Protein AF-A0A3B9YIP7-F1 (afdb_monomer)

Secondary structure (DSSP, 8-state):
-BPPPEEEEEPTTS-EEEEEPPPB----PPP-----TT-PPP--PPPPP--SHHHHHHHHHHHHHHHHHHHHHHH---TTS--S-PPP--S-HHHHHHHHHHHHHHS---HHHHHHHHHHHHHHHHHHHHTS-TTTS-HHHHHHHT-SHHHHHTTHHHHHHHHHHHHHHHHHS-----HHHHHHHHHHHHHHHHHHHHTTHHHHHHHHHHHT-----------

pLDDT: mean 76.28, std 15.97, range [41.53, 95.31]

Mean predicted aligned error: 19.5 Å

Radius of gyration: 46.9 Å; Cα contacts (8 Å, |Δi|>4): 145; chains: 1; bounding box: 65×72×173 Å

Sequence (223 aa):
MLPSLPWTLKAPDGSAETVFSPPVRLSVAPPESAAKKDAQPLDIRGPMSPSAWPWILSTLVLLCALLYPLHRLLRSKTPAAAAASEPPDLRTPDQKALDDLDALLGLSLPVKEFYDRLSDILRLYLSSRFSVDALRMTTCDLLRALRSPEAEEAGARPMTKALLDRCDLAKFARFEWPEPERRRDVEAAREVVRRCVRAPLAQEMSKAAGANWTGGPKQGGTP

Foldseek 3Di:
DADWDWDWDADPVGDIDIDTDDGDDDDDDDPPPVPPPPPDPPDPDDDDDPDCVVVVVVVVVVVCVVVVVVVCVVVPPPPDPPPDDDDPPPDDLLRVLLVQLVVLLVDPDDQLVSLVSLLVSLQSSLCRLLVHNSVPDDLVVSLVSCPDPLNVVLVLSVLSSVLNVVSCCVNPVVDDDDPVVSVVSSVSSNSSSVSSVVRPPVVVVVVVVVVPPDDDPDDDDDD

Solvent-accessible surface area (backbone atoms only — not comparable to full-atom values): 13751 Å² total; per-residue (Å²): 108,49,76,58,49,81,41,77,48,70,49,99,86,74,52,72,49,77,50,68,45,82,62,48,78,71,77,85,73,75,79,81,67,82,70,58,84,84,68,70,79,78,80,77,80,68,85,77,72,85,71,62,61,66,59,54,50,50,51,51,52,51,50,48,65,55,46,48,58,49,53,42,63,77,58,62,80,58,97,79,81,75,91,71,83,68,80,79,77,82,63,50,63,63,55,49,40,49,54,53,54,55,52,54,73,72,49,94,60,60,66,44,58,45,33,50,50,54,48,50,48,54,25,53,34,50,15,68,74,68,77,44,68,36,81,83,40,53,74,69,53,41,60,54,67,45,63,43,72,57,33,60,77,43,60,29,50,67,54,51,49,58,50,48,54,53,24,49,38,23,63,72,68,70,48,80,75,55,70,78,49,55,57,49,54,52,50,51,51,50,49,38,50,58,31,61,59,65,50,49,61,64,51,57,52,45,53,55,58,61,70,71,70,85,78,79,84,80,87,79,84,84,134

Structure (mmCIF, N/CA/C/O backbone):
data_AF-A0A3B9YIP7-F1
#
_entry.id   AF-A0A3B9YIP7-F1
#
loop_
_atom_site.group_PDB
_atom_site.id
_atom_site.type_symbol
_atom_site.label_atom_id
_atom_site.label_alt_id
_atom_site.label_comp_id
_atom_site.label_asym_id
_atom_site.label_entity_id
_atom_site.label_seq_id
_atom_site.pdbx_PDB_ins_code
_atom_site.Cartn_x
_atom_site.Cartn_y
_atom_site.Cartn_z
_atom_site.occupancy
_atom_site.B_iso_or_equiv
_atom_site.auth_seq_id
_atom_site.auth_comp_id
_atom_site.auth_asym_id
_atom_site.auth_atom_id
_atom_site.pdbx_PDB_model_num
ATOM 1 N N . MET A 1 1 ? 17.201 27.542 -87.955 1.00 65.56 1 MET A N 1
ATOM 2 C CA . MET A 1 1 ? 18.007 27.851 -89.159 1.00 65.56 1 MET A CA 1
ATOM 3 C C . MET A 1 1 ? 17.661 29.254 -89.601 1.00 65.56 1 MET A C 1
ATOM 5 O O . MET A 1 1 ? 16.480 29.573 -89.567 1.00 65.56 1 MET A O 1
ATOM 9 N N . LEU A 1 2 ? 18.644 30.086 -89.949 1.00 73.81 2 LEU A N 1
ATOM 10 C CA . LEU A 1 2 ? 18.354 31.423 -90.469 1.00 73.81 2 LEU A CA 1
ATOM 11 C C . LEU A 1 2 ? 18.164 31.350 -91.996 1.00 73.81 2 LEU A C 1
ATOM 13 O O . LEU A 1 2 ? 18.996 30.724 -92.660 1.00 73.81 2 LEU A O 1
ATOM 17 N N . PRO A 1 3 ? 17.084 31.933 -92.551 1.00 75.06 3 PRO A N 1
ATOM 18 C CA . PRO A 1 3 ? 16.846 31.943 -93.993 1.00 75.06 3 PRO A CA 1
ATOM 19 C C . PRO A 1 3 ? 17.819 32.884 -94.723 1.00 75.06 3 PRO A C 1
ATOM 21 O O . PRO A 1 3 ? 18.440 33.751 -94.109 1.00 75.06 3 PRO A O 1
ATOM 24 N N . SER A 1 4 ? 17.951 32.710 -96.041 1.00 76.69 4 SER A N 1
ATOM 25 C CA . SER A 1 4 ? 18.750 33.588 -96.906 1.00 76.69 4 SER A CA 1
ATOM 26 C C . SER A 1 4 ? 18.211 35.017 -96.885 1.00 76.69 4 SER A C 1
ATOM 28 O O . SER A 1 4 ? 17.011 35.221 -97.085 1.00 76.69 4 SER A O 1
ATOM 30 N N . LEU A 1 5 ? 19.089 35.999 -96.691 1.00 77.62 5 LEU A N 1
ATOM 31 C CA . LEU A 1 5 ? 18.713 37.410 -96.678 1.00 77.62 5 LEU A CA 1
ATOM 32 C C . LEU A 1 5 ? 19.073 38.063 -98.022 1.00 77.62 5 LEU A C 1
ATOM 34 O O . LEU A 1 5 ? 20.174 37.821 -98.524 1.00 77.62 5 LEU A O 1
ATOM 38 N N . PRO A 1 6 ? 18.177 38.870 -98.616 1.00 78.69 6 PRO A N 1
ATOM 39 C CA . PRO A 1 6 ? 18.479 39.626 -99.825 1.00 78.69 6 PRO A CA 1
ATOM 40 C C . PRO A 1 6 ? 19.356 40.839 -99.506 1.00 78.69 6 PRO A C 1
ATOM 42 O O . PRO A 1 6 ? 19.054 41.612 -98.598 1.00 78.69 6 PRO A O 1
ATOM 45 N N . TRP A 1 7 ? 20.401 41.044 -100.299 1.00 75.44 7 TRP A N 1
ATOM 46 C CA . TRP A 1 7 ? 21.247 42.235 -100.277 1.00 75.44 7 TRP A CA 1
ATOM 47 C C . TRP A 1 7 ? 21.240 42.867 -101.661 1.00 75.44 7 TRP A C 1
ATOM 49 O O . TRP A 1 7 ? 21.308 42.158 -102.658 1.00 75.44 7 TRP A O 1
ATOM 59 N N . THR A 1 8 ? 21.155 44.193 -101.740 1.00 79.31 8 THR A N 1
ATOM 60 C CA . THR A 1 8 ? 21.167 44.900 -103.029 1.00 79.31 8 THR A CA 1
ATOM 61 C C . THR A 1 8 ? 22.506 45.594 -103.208 1.00 79.31 8 THR A C 1
ATOM 63 O O . THR A 1 8 ? 22.850 46.484 -102.431 1.00 79.31 8 THR A O 1
ATOM 66 N N . LEU A 1 9 ? 23.265 45.178 -104.216 1.00 73.81 9 LEU A N 1
ATOM 67 C CA . LEU A 1 9 ? 24.536 45.780 -104.594 1.00 73.81 9 LEU A CA 1
ATOM 68 C C . LEU A 1 9 ? 24.280 46.745 -105.749 1.00 73.81 9 LEU A C 1
ATOM 70 O O . LEU A 1 9 ? 23.653 46.381 -106.739 1.00 73.81 9 LEU A O 1
ATOM 74 N N . LYS A 1 10 ? 24.756 47.983 -105.616 1.00 75.75 10 LYS A N 1
ATOM 75 C CA . LYS A 1 10 ? 24.761 48.951 -106.714 1.00 75.75 10 LYS A CA 1
ATOM 76 C C . LYS A 1 10 ? 26.133 48.953 -107.366 1.00 75.75 10 LYS A C 1
ATOM 78 O O . LYS A 1 10 ? 27.124 49.225 -106.688 1.00 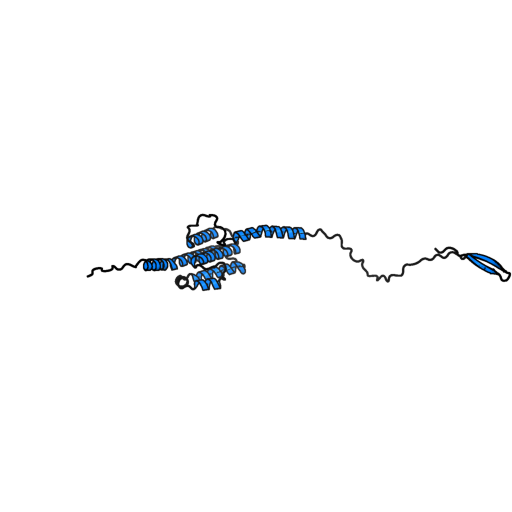75.75 10 LYS A O 1
ATOM 83 N N . ALA A 1 11 ? 26.183 48.657 -108.658 1.00 71.56 11 ALA A N 1
ATOM 84 C CA . ALA A 1 11 ? 27.395 48.797 -109.444 1.00 71.56 11 ALA A CA 1
ATOM 85 C C . ALA A 1 11 ? 27.667 50.290 -109.746 1.00 71.56 11 ALA A C 1
ATOM 87 O O . ALA A 1 11 ? 26.739 51.108 -109.722 1.00 71.56 11 ALA A O 1
ATOM 88 N N . PRO A 1 12 ? 28.924 50.686 -110.022 1.00 66.31 12 PRO A N 1
ATOM 89 C CA . PRO A 1 12 ? 29.280 52.084 -110.297 1.00 66.31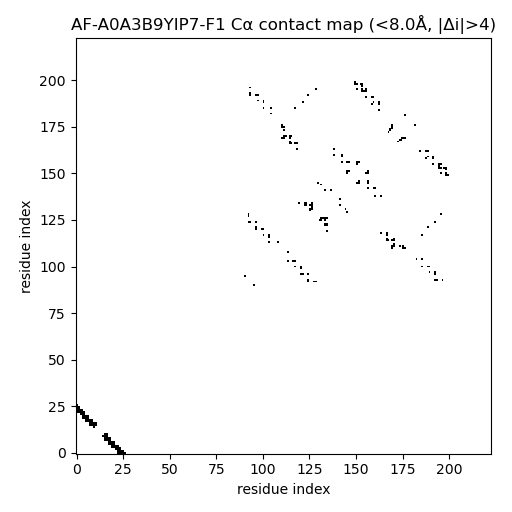 12 PRO A CA 1
ATOM 90 C C . PRO A 1 12 ? 28.607 52.685 -111.544 1.00 66.31 12 PRO A C 1
ATOM 92 O O . PRO A 1 12 ? 28.639 53.899 -111.720 1.00 66.31 12 PRO A O 1
ATOM 95 N N . ASP A 1 13 ? 27.993 51.857 -112.393 1.00 68.69 13 ASP A N 1
ATOM 96 C CA . ASP A 1 13 ? 27.224 52.251 -113.580 1.00 68.69 13 ASP A CA 1
ATOM 97 C C . ASP A 1 13 ? 25.729 52.523 -113.296 1.00 68.69 13 ASP A C 1
ATOM 99 O O . ASP A 1 13 ? 24.966 52.837 -114.207 1.00 68.69 13 ASP A O 1
ATOM 103 N N . GLY A 1 14 ? 25.305 52.449 -112.028 1.00 67.56 14 GLY A N 1
ATOM 104 C CA . GLY A 1 14 ? 23.948 52.779 -111.583 1.00 67.56 14 GLY A CA 1
ATOM 105 C C . GLY A 1 14 ? 22.950 51.619 -111.621 1.00 67.56 14 GLY A C 1
ATOM 106 O O . GLY A 1 14 ? 21.819 51.792 -111.158 1.00 67.56 14 GLY A O 1
ATOM 107 N N . SER A 1 15 ? 23.348 50.437 -112.098 1.00 66.44 15 SER A N 1
ATOM 108 C CA . SER A 1 15 ? 22.527 49.225 -112.022 1.00 66.44 15 SER A CA 1
ATOM 109 C C . SER A 1 15 ? 22.545 48.624 -110.605 1.00 66.44 15 SER A C 1
ATOM 111 O O . SER A 1 15 ? 23.543 48.707 -109.885 1.00 66.44 15 SER A O 1
ATOM 113 N N . ALA A 1 16 ? 21.412 48.074 -110.157 1.00 71.12 16 ALA A N 1
ATOM 114 C CA . ALA A 1 16 ? 21.268 47.469 -108.833 1.00 71.12 16 ALA A CA 1
ATOM 115 C C . ALA A 1 16 ? 20.870 45.997 -108.974 1.00 71.12 16 ALA A C 1
ATOM 117 O O . ALA A 1 16 ? 19.795 45.702 -109.492 1.00 71.12 16 ALA A O 1
ATOM 118 N N . GLU A 1 17 ? 21.712 45.089 -108.486 1.00 73.00 17 GLU A N 1
ATOM 119 C CA . GLU A 1 17 ? 21.430 43.654 -108.464 1.00 73.00 17 GLU A CA 1
ATOM 120 C C . GLU A 1 17 ? 21.179 43.179 -107.033 1.00 73.00 17 GLU A C 1
ATOM 122 O O . GLU A 1 17 ? 21.895 43.538 -106.094 1.00 73.00 17 GLU A O 1
ATOM 127 N N . THR A 1 18 ? 20.143 42.358 -106.856 1.00 74.50 18 THR A N 1
ATOM 128 C CA . THR A 1 18 ? 19.827 41.744 -105.565 1.00 74.50 18 THR A CA 1
ATOM 129 C C . THR A 1 18 ? 20.424 40.343 -105.504 1.00 74.50 18 THR A C 1
ATOM 131 O O . THR A 1 18 ? 20.004 39.445 -106.229 1.00 74.50 18 THR A O 1
ATOM 134 N N . VAL A 1 19 ? 21.386 40.149 -104.605 1.00 77.81 19 VAL A N 1
ATOM 135 C CA . VAL A 1 19 ? 22.054 38.870 -104.350 1.00 77.81 19 VAL A CA 1
ATOM 136 C C . VAL A 1 19 ? 21.623 38.349 -102.982 1.00 77.81 19 VAL A C 1
ATOM 138 O O . VAL A 1 19 ? 21.554 39.095 -102.006 1.00 77.81 19 VAL A O 1
ATOM 141 N N . PHE A 1 20 ? 21.322 37.056 -102.893 1.00 77.56 20 PHE A N 1
ATOM 142 C CA . PHE A 1 20 ? 20.911 36.417 -101.644 1.00 77.56 20 PHE A CA 1
ATOM 143 C C . PHE A 1 20 ? 22.105 35.794 -100.924 1.00 77.56 20 PHE A C 1
ATOM 145 O O . PHE A 1 20 ? 22.925 35.108 -101.534 1.00 77.56 20 PHE A O 1
ATOM 152 N N . SER A 1 21 ? 22.186 35.990 -99.608 1.00 78.94 21 SER A N 1
ATOM 153 C CA . SER A 1 21 ? 23.203 35.328 -98.793 1.00 78.94 21 SER A CA 1
ATOM 154 C C . SER A 1 21 ? 22.875 33.837 -98.603 1.00 78.94 21 SER A C 1
ATOM 156 O O . SER A 1 21 ? 21.700 33.488 -98.453 1.00 78.94 21 SER A O 1
ATOM 158 N N . PRO A 1 22 ? 23.874 32.941 -98.514 1.00 75.12 22 PRO A N 1
ATOM 159 C CA . PRO A 1 22 ? 23.636 31.537 -98.183 1.00 75.12 22 PRO A CA 1
ATOM 160 C C . PRO A 1 22 ? 22.962 31.382 -96.804 1.00 75.12 22 PRO A C 1
ATOM 162 O O . PRO A 1 22 ? 23.275 32.147 -95.887 1.00 75.12 22 PRO A O 1
ATOM 165 N N . PRO A 1 23 ? 22.055 30.405 -96.614 1.00 73.12 23 PRO A N 1
ATOM 166 C CA . PRO A 1 23 ? 21.416 30.170 -95.322 1.00 73.12 23 PRO A CA 1
ATOM 167 C C . PRO A 1 23 ? 22.416 29.606 -94.301 1.00 73.12 23 PRO A C 1
ATOM 169 O O . PRO A 1 23 ? 23.125 28.634 -94.569 1.00 73.12 23 PRO A O 1
ATOM 172 N N . VAL A 1 24 ? 22.444 30.188 -93.097 1.00 76.19 24 VAL A N 1
ATOM 173 C CA . VAL A 1 24 ? 23.355 29.782 -92.014 1.00 76.19 24 VAL A CA 1
ATOM 174 C C . VAL A 1 24 ? 22.617 28.917 -90.992 1.00 76.19 24 VAL A C 1
ATOM 176 O O . VAL A 1 24 ? 21.579 29.287 -90.426 1.00 76.19 24 VAL A O 1
ATOM 179 N N . ARG A 1 25 ? 23.176 27.734 -90.719 1.00 74.00 25 ARG A N 1
ATOM 180 C CA . ARG A 1 25 ? 22.685 26.833 -89.672 1.00 74.00 25 ARG A CA 1
ATOM 181 C C . ARG A 1 25 ? 23.283 27.222 -88.323 1.00 74.00 25 ARG A C 1
ATOM 183 O O . ARG A 1 25 ? 24.363 26.772 -87.970 1.00 74.00 25 ARG A O 1
ATOM 190 N N . LEU A 1 26 ? 22.561 28.043 -87.565 1.00 72.88 26 LEU A N 1
ATOM 191 C CA . LEU A 1 26 ? 22.856 28.265 -86.148 1.00 72.88 26 LEU A CA 1
ATOM 192 C C . LEU A 1 26 ? 22.418 27.047 -85.330 1.00 72.88 26 LEU A C 1
ATOM 194 O O . LEU A 1 26 ? 21.227 26.734 -85.275 1.00 72.88 26 LEU A O 1
ATOM 198 N N . SER A 1 27 ? 23.388 26.384 -84.703 1.00 73.88 27 SER A N 1
ATOM 199 C CA . SER A 1 27 ? 23.166 25.386 -83.661 1.00 73.88 27 SER A CA 1
ATOM 200 C C . SER A 1 27 ? 23.465 26.045 -82.322 1.00 73.88 27 SER A C 1
ATOM 202 O O . SER A 1 27 ? 24.624 26.296 -82.001 1.00 73.88 27 SER A O 1
ATOM 204 N N . VAL A 1 28 ? 22.423 26.377 -81.563 1.00 71.69 28 VAL A N 1
ATOM 205 C CA . VAL A 1 28 ? 22.585 26.931 -80.217 1.00 71.69 28 VAL A CA 1
ATOM 206 C C . VAL A 1 28 ? 22.837 25.759 -79.279 1.00 71.69 28 VAL A C 1
ATOM 208 O O . VAL A 1 28 ? 21.921 25.001 -78.970 1.00 71.69 28 VAL A O 1
ATOM 211 N N . ALA A 1 29 ? 24.091 25.574 -78.873 1.00 68.81 29 ALA A N 1
ATOM 212 C CA . ALA A 1 29 ? 24.404 24.674 -77.776 1.00 68.81 29 ALA A CA 1
ATOM 213 C C . ALA A 1 29 ? 23.953 25.335 -76.460 1.00 68.81 29 ALA A C 1
ATOM 215 O O . ALA A 1 29 ? 24.177 26.539 -76.290 1.00 68.81 29 ALA A O 1
ATOM 216 N N . PRO A 1 30 ? 23.306 24.600 -75.538 1.00 64.75 30 PRO A N 1
ATOM 217 C CA . PRO A 1 30 ? 23.053 25.123 -74.203 1.00 64.75 30 PRO A CA 1
ATOM 218 C C . PRO A 1 30 ? 24.391 25.508 -73.553 1.00 64.75 30 PRO A C 1
ATOM 220 O O . PRO A 1 30 ? 25.397 24.847 -73.831 1.00 64.75 30 PRO A O 1
ATOM 223 N N . PRO A 1 31 ? 24.433 26.565 -72.716 1.00 59.59 31 PRO A N 1
ATOM 224 C CA . PRO A 1 31 ? 25.648 26.892 -71.989 1.00 59.59 31 PRO A CA 1
ATOM 225 C C . PRO A 1 31 ? 26.076 25.643 -71.230 1.00 59.59 31 PRO A C 1
ATOM 227 O O . PRO A 1 31 ? 25.236 24.973 -70.622 1.00 59.59 31 PRO A O 1
ATOM 230 N N . GLU A 1 32 ? 27.363 25.321 -71.325 1.00 59.69 32 GLU A N 1
ATOM 231 C CA . GLU A 1 32 ? 28.009 24.274 -70.552 1.00 59.69 32 GLU A CA 1
ATOM 232 C C . GLU A 1 32 ? 27.761 24.613 -69.081 1.00 59.69 32 GLU A C 1
ATOM 234 O O . GLU A 1 32 ? 28.474 25.395 -68.452 1.00 59.69 32 GLU A O 1
ATOM 239 N N . SER A 1 33 ? 26.652 24.099 -68.542 1.00 51.41 33 SER A N 1
ATOM 240 C CA . SER A 1 33 ? 26.473 23.993 -67.112 1.00 51.41 33 SER A CA 1
ATOM 241 C C . SER A 1 33 ? 27.717 23.251 -66.688 1.00 51.41 33 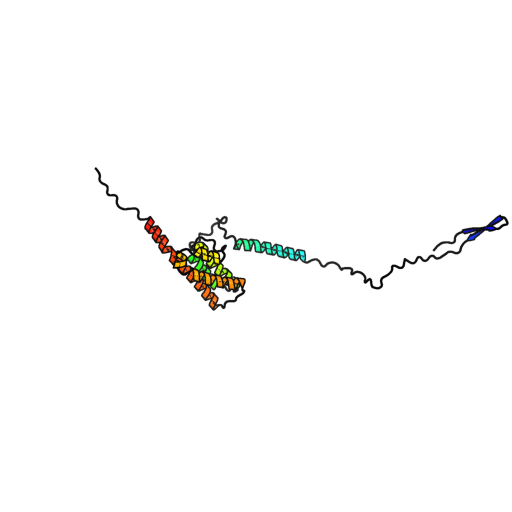SER A C 1
ATOM 243 O O . SER A 1 33 ? 27.954 22.148 -67.185 1.00 51.41 33 SER A O 1
ATOM 245 N N . ALA A 1 34 ? 28.552 23.907 -65.885 1.00 51.19 34 ALA A N 1
ATOM 246 C CA . ALA A 1 34 ? 29.664 23.289 -65.200 1.00 51.19 34 ALA A CA 1
ATOM 247 C C . ALA A 1 34 ? 29.078 22.151 -64.361 1.00 51.19 34 ALA A C 1
ATOM 249 O O . ALA A 1 34 ? 28.784 22.289 -63.173 1.00 51.19 34 ALA A O 1
ATOM 250 N N . ALA A 1 35 ? 28.837 21.032 -65.033 1.00 49.66 35 ALA A N 1
ATOM 251 C CA . ALA A 1 35 ? 28.474 19.775 -64.468 1.00 49.66 35 ALA A CA 1
ATOM 252 C C . ALA A 1 35 ? 29.724 19.392 -63.706 1.00 49.66 35 ALA A C 1
ATOM 254 O O . ALA A 1 35 ? 30.691 18.867 -64.261 1.00 49.66 35 ALA A O 1
ATOM 255 N N . LYS A 1 36 ? 29.716 19.714 -62.413 1.00 50.97 36 LYS A N 1
ATOM 256 C CA . LYS A 1 36 ? 30.457 18.936 -61.441 1.00 50.97 36 LYS A CA 1
ATOM 257 C C . LYS A 1 36 ? 30.067 17.482 -61.712 1.00 50.97 36 LYS A C 1
ATOM 259 O O . LYS A 1 36 ? 29.003 17.032 -61.288 1.00 50.97 36 LYS A O 1
ATOM 264 N N . LYS A 1 37 ? 30.905 16.772 -62.477 1.00 51.16 37 LYS A N 1
ATOM 265 C CA . LYS A 1 37 ? 31.066 15.327 -62.326 1.00 51.16 37 LYS A CA 1
ATOM 266 C C . LYS A 1 37 ? 31.202 15.137 -60.818 1.00 51.16 37 LYS A C 1
ATOM 268 O O . LYS A 1 37 ? 32.061 15.792 -60.242 1.00 51.16 37 LYS A O 1
ATOM 273 N N . ASP A 1 38 ? 30.260 14.410 -60.223 1.00 55.19 38 ASP A N 1
ATOM 274 C CA . ASP A 1 38 ? 30.059 14.160 -58.780 1.00 55.19 38 ASP A CA 1
ATOM 275 C C . ASP A 1 38 ? 28.811 14.800 -58.147 1.00 55.19 38 ASP A C 1
ATOM 277 O O . ASP A 1 38 ? 28.556 14.596 -56.960 1.00 55.19 38 ASP A O 1
ATOM 281 N N . ALA A 1 39 ? 27.948 15.483 -58.905 1.00 55.25 39 ALA A N 1
ATOM 282 C CA . ALA A 1 39 ? 26.581 15.719 -58.439 1.00 55.25 39 ALA A CA 1
ATOM 283 C C . ALA A 1 39 ? 25.742 14.447 -58.646 1.00 55.25 39 ALA A C 1
ATOM 285 O O . ALA A 1 39 ? 25.081 14.275 -59.670 1.00 55.25 39 ALA A O 1
ATOM 286 N N . GLN A 1 40 ? 25.803 13.532 -57.674 1.00 63.50 40 GLN A N 1
ATOM 287 C CA . GLN A 1 40 ? 24.843 12.434 -57.565 1.00 63.50 40 GLN A CA 1
ATOM 288 C C . GLN A 1 40 ? 23.423 13.027 -57.630 1.00 63.50 40 GLN A C 1
ATOM 290 O O . GLN A 1 40 ? 23.171 14.032 -56.954 1.00 63.50 40 GLN A O 1
ATOM 295 N N . PRO A 1 41 ? 22.503 12.477 -58.445 1.00 60.59 41 PRO A N 1
ATOM 296 C CA . PRO A 1 41 ? 21.128 12.957 -58.467 1.00 60.59 41 PRO A CA 1
ATOM 297 C C . PRO A 1 41 ? 20.571 12.902 -57.043 1.00 60.59 41 PRO A C 1
ATOM 299 O O . PRO A 1 41 ? 20.665 11.867 -56.384 1.00 60.59 41 PRO A O 1
ATOM 302 N N . LEU A 1 42 ? 20.055 14.034 -56.548 1.00 63.44 42 LEU A N 1
ATOM 303 C CA . LEU A 1 42 ? 19.465 14.082 -55.216 1.00 63.44 42 LEU A CA 1
ATOM 304 C C . LEU A 1 42 ? 18.326 13.063 -55.134 1.00 63.44 42 LEU A C 1
ATOM 306 O O . LEU A 1 42 ? 17.401 13.074 -55.945 1.00 63.44 42 LEU A O 1
ATOM 310 N N . ASP A 1 43 ? 18.455 12.202 -54.132 1.00 62.88 43 ASP A N 1
ATOM 311 C CA . ASP A 1 43 ? 17.558 11.122 -53.750 1.00 62.88 43 ASP A CA 1
ATOM 312 C C . ASP A 1 43 ? 16.089 11.584 -53.724 1.00 62.88 43 ASP A C 1
ATOM 314 O O . ASP A 1 43 ? 15.663 12.361 -52.861 1.00 62.88 43 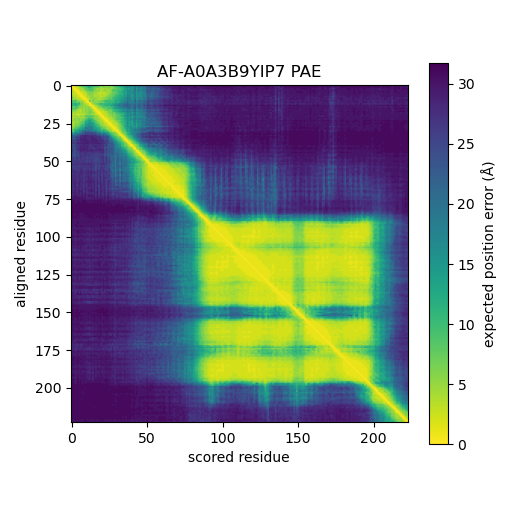ASP A O 1
ATOM 318 N N . ILE A 1 44 ? 15.310 11.130 -54.709 1.00 63.59 44 ILE A N 1
ATOM 319 C CA . ILE A 1 44 ? 13.862 11.335 -54.753 1.00 63.59 44 ILE A CA 1
ATOM 320 C C . ILE A 1 44 ? 13.265 10.380 -53.725 1.00 63.59 44 ILE A C 1
ATOM 322 O O . ILE A 1 44 ? 13.059 9.197 -53.999 1.00 63.59 44 ILE A O 1
ATOM 326 N N . ARG A 1 45 ? 12.985 10.902 -52.527 1.00 61.03 45 ARG A N 1
ATOM 327 C CA . ARG A 1 45 ? 12.308 10.142 -51.472 1.00 61.03 45 ARG A CA 1
ATOM 328 C C . ARG A 1 45 ? 10.989 9.585 -52.013 1.00 61.03 45 ARG A C 1
ATOM 330 O O . ARG A 1 45 ? 10.110 10.346 -52.417 1.00 61.03 45 ARG A O 1
ATOM 337 N N . GLY A 1 46 ? 10.869 8.257 -52.011 1.00 71.69 46 GLY A N 1
ATOM 338 C CA . GLY A 1 46 ? 9.644 7.545 -52.371 1.00 71.69 46 GLY A CA 1
ATOM 339 C C . GLY A 1 46 ? 8.452 7.912 -51.470 1.00 71.69 46 GLY A C 1
ATOM 340 O O . GLY A 1 46 ? 8.628 8.587 -50.450 1.00 71.69 46 GLY A O 1
ATOM 341 N N . PRO A 1 47 ? 7.228 7.483 -51.830 1.00 69.19 47 PRO A N 1
ATOM 342 C CA . PRO A 1 47 ? 6.019 7.826 -51.087 1.00 69.19 47 PRO A CA 1
ATOM 343 C C . PRO A 1 47 ? 6.159 7.411 -49.619 1.00 69.19 47 PRO A C 1
ATOM 345 O O . PRO A 1 47 ? 6.453 6.255 -49.316 1.00 69.19 47 PRO A O 1
ATOM 348 N N . MET A 1 48 ? 5.964 8.371 -48.708 1.00 64.56 48 MET A N 1
ATOM 349 C CA . MET A 1 48 ? 5.954 8.116 -47.267 1.00 64.56 48 MET A CA 1
ATOM 350 C C . MET A 1 48 ? 4.960 6.992 -46.971 1.00 64.56 48 MET A C 1
ATOM 352 O O . MET A 1 48 ? 3.781 7.099 -47.313 1.00 64.56 48 MET A O 1
ATOM 356 N N . SER A 1 49 ? 5.429 5.920 -46.326 1.00 68.69 49 SER A N 1
ATOM 357 C CA . SER A 1 49 ? 4.547 4.874 -45.806 1.00 68.69 49 SER A CA 1
ATOM 358 C C . SER A 1 49 ? 3.457 5.513 -44.939 1.00 68.69 49 SER A C 1
ATOM 360 O O . SER A 1 49 ? 3.783 6.459 -44.209 1.00 68.69 49 SER A O 1
ATOM 362 N N . PRO A 1 50 ? 2.204 5.017 -44.950 1.00 68.50 50 PRO A N 1
ATOM 363 C CA . PRO A 1 50 ? 1.171 5.533 -44.064 1.00 68.50 50 PRO A CA 1
ATOM 364 C C . PRO A 1 50 ? 1.690 5.461 -42.631 1.00 68.50 50 PRO A C 1
ATOM 366 O O . PRO A 1 50 ? 2.001 4.388 -42.113 1.00 68.50 50 PRO A O 1
ATOM 369 N N . SER A 1 51 ? 1.879 6.635 -42.032 1.00 77.38 51 SER A N 1
ATOM 370 C CA . SER A 1 51 ? 2.476 6.746 -40.711 1.00 77.38 51 SER A CA 1
ATOM 371 C C . SER A 1 51 ? 1.607 5.970 -39.729 1.00 77.38 51 SER A C 1
ATOM 373 O O . SER A 1 51 ? 0.397 6.172 -39.695 1.00 77.38 51 SER A O 1
ATOM 375 N N . ALA A 1 52 ? 2.205 5.078 -38.937 1.00 81.38 52 ALA A N 1
ATOM 376 C CA . ALA A 1 52 ? 1.498 4.321 -37.901 1.00 81.38 52 ALA A CA 1
ATOM 377 C C . ALA A 1 52 ? 1.112 5.200 -36.695 1.00 81.38 52 ALA A C 1
ATOM 379 O O . ALA A 1 52 ? 0.393 4.761 -35.800 1.00 81.38 52 ALA A O 1
ATOM 380 N N . TRP A 1 53 ? 1.549 6.462 -36.683 1.00 83.06 53 TRP A N 1
ATOM 381 C CA . TRP A 1 53 ? 1.316 7.424 -35.608 1.00 83.06 53 TRP A CA 1
ATOM 382 C C . TRP A 1 53 ? -0.148 7.615 -35.177 1.00 83.06 53 TRP A C 1
ATOM 384 O O . TRP A 1 53 ? -0.381 7.648 -33.970 1.00 83.06 53 TRP A O 1
ATOM 394 N N . PRO A 1 54 ? -1.151 7.716 -36.075 1.00 87.56 54 PRO A N 1
ATOM 395 C CA . PRO A 1 54 ? -2.539 7.854 -35.656 1.00 87.56 54 PRO A CA 1
ATOM 396 C C . PRO A 1 54 ? -3.063 6.565 -35.012 1.00 87.56 54 PRO A C 1
ATOM 398 O O . PRO A 1 54 ? -3.829 6.645 -34.058 1.00 87.56 54 PRO A O 1
ATOM 401 N N . TRP A 1 55 ? -2.597 5.388 -35.443 1.00 89.88 55 TRP A N 1
ATOM 402 C CA . TRP A 1 55 ? -2.932 4.116 -34.796 1.00 89.88 55 TRP A CA 1
ATOM 403 C C . TRP A 1 55 ? -2.296 4.015 -33.410 1.00 89.88 55 TRP A C 1
ATOM 405 O O . TRP A 1 55 ? -2.982 3.697 -32.444 1.00 89.88 55 TRP A O 1
ATOM 415 N N . ILE A 1 56 ? -1.019 4.380 -33.282 1.00 88.25 56 ILE A N 1
ATOM 416 C CA . ILE A 1 56 ? -0.318 4.432 -31.992 1.00 88.25 56 ILE A CA 1
ATOM 417 C C . ILE A 1 56 ? -1.029 5.405 -31.044 1.00 88.25 56 ILE A C 1
ATOM 419 O O . ILE A 1 56 ? -1.351 5.039 -29.916 1.00 88.25 56 ILE A O 1
ATOM 423 N N . LEU A 1 57 ? -1.360 6.612 -31.509 1.00 91.44 57 LEU A N 1
ATOM 424 C CA . LEU A 1 57 ? -2.054 7.610 -30.699 1.00 91.44 57 LEU A CA 1
ATOM 425 C C . LEU A 1 57 ? -3.465 7.147 -30.313 1.00 91.44 57 LEU A C 1
ATOM 427 O O . LEU A 1 57 ? -3.857 7.296 -29.160 1.00 91.44 57 LEU A O 1
ATOM 431 N N . SER A 1 58 ? -4.199 6.519 -31.234 1.00 90.88 58 SER A N 1
ATOM 432 C CA . SER A 1 58 ? -5.524 5.955 -30.959 1.00 90.88 58 SER A CA 1
ATOM 433 C C . SER A 1 58 ? -5.464 4.833 -29.921 1.00 90.88 58 SER A C 1
ATOM 435 O O . SER A 1 58 ? -6.288 4.805 -29.009 1.00 90.88 58 SER A O 1
ATOM 437 N N . THR A 1 59 ? -4.489 3.922 -30.017 1.00 92.00 59 THR A N 1
ATOM 438 C CA . THR A 1 59 ? -4.307 2.854 -29.017 1.00 92.00 59 THR A CA 1
ATOM 439 C C . THR A 1 59 ? -3.921 3.418 -27.654 1.00 92.00 59 THR A C 1
ATOM 441 O O . THR A 1 59 ? -4.452 2.967 -26.644 1.00 92.00 59 THR A O 1
ATOM 444 N N . LEU A 1 60 ? -3.071 4.447 -27.612 1.00 94.62 60 LEU A N 1
ATOM 445 C CA . LEU A 1 60 ? -2.666 5.106 -26.374 1.00 94.62 60 LEU A CA 1
ATOM 446 C C . LEU A 1 60 ? -3.840 5.833 -25.709 1.00 94.62 60 LEU A C 1
ATOM 448 O O . LEU A 1 60 ? -4.028 5.709 -24.502 1.00 94.62 60 LEU A O 1
ATOM 452 N N . VAL A 1 61 ? -4.653 6.556 -26.484 1.00 94.56 61 VAL A N 1
ATOM 453 C CA . VAL A 1 61 ? -5.858 7.230 -25.977 1.00 94.56 61 VAL A CA 1
ATOM 454 C C . VAL A 1 61 ? -6.867 6.208 -25.462 1.00 94.56 61 VAL A C 1
ATOM 456 O O . VAL A 1 61 ? -7.396 6.393 -24.370 1.00 94.56 61 VAL A O 1
ATOM 459 N N . LEU A 1 62 ? -7.092 5.112 -26.191 1.00 94.12 62 LEU A N 1
ATOM 460 C CA . LEU A 1 62 ? -7.988 4.040 -25.757 1.00 94.12 62 LEU A CA 1
ATOM 461 C C . LEU A 1 62 ? -7.488 3.368 -24.473 1.00 94.12 62 LEU A C 1
ATOM 463 O O . LEU A 1 62 ? -8.265 3.142 -23.548 1.00 94.12 62 LEU A O 1
ATOM 467 N N . LEU A 1 63 ? -6.184 3.102 -24.388 1.00 94.75 63 LEU A N 1
ATOM 468 C CA . LEU A 1 63 ? -5.556 2.533 -23.203 1.00 94.75 63 LEU A CA 1
ATOM 469 C C . LEU A 1 63 ? -5.689 3.482 -22.007 1.00 94.75 63 LEU A C 1
ATOM 471 O O . LEU A 1 63 ? -6.117 3.058 -20.940 1.00 94.75 63 LEU A O 1
ATOM 475 N N . CYS A 1 64 ? -5.416 4.776 -22.182 1.00 92.25 64 CYS A N 1
ATOM 476 C CA . CYS A 1 64 ? -5.641 5.787 -21.150 1.00 92.25 64 CYS A CA 1
ATOM 477 C C . CYS A 1 64 ? -7.120 5.885 -20.751 1.00 92.25 64 CYS A C 1
ATOM 479 O O . CYS A 1 64 ? -7.413 5.996 -19.566 1.00 92.25 64 CYS A O 1
ATOM 481 N N . ALA A 1 65 ? -8.054 5.797 -21.700 1.00 91.12 65 ALA A N 1
ATOM 482 C CA . ALA A 1 65 ? -9.491 5.837 -21.437 1.00 91.12 65 ALA A CA 1
ATOM 483 C C . ALA A 1 65 ? -10.008 4.589 -20.702 1.00 91.12 65 ALA A C 1
ATOM 485 O O . ALA A 1 65 ? -10.987 4.698 -19.972 1.00 91.12 65 ALA A O 1
ATOM 486 N N . LEU A 1 66 ? -9.353 3.431 -20.846 1.00 90.00 66 LEU A N 1
ATOM 487 C CA . LEU A 1 66 ? -9.640 2.219 -20.064 1.00 90.00 66 LEU A CA 1
ATOM 488 C C . LEU A 1 66 ? -8.964 2.247 -18.688 1.00 90.00 66 LEU A C 1
ATOM 490 O O . LEU A 1 66 ? -9.577 1.916 -17.672 1.00 90.00 66 LEU A O 1
ATOM 494 N N . LEU A 1 67 ? -7.696 2.656 -18.641 1.00 89.31 67 LEU A N 1
ATOM 495 C CA . LEU A 1 67 ? -6.901 2.667 -17.418 1.00 89.31 67 LEU A CA 1
ATOM 496 C C . LEU A 1 67 ? -7.300 3.804 -16.477 1.00 89.31 67 LEU A C 1
ATOM 498 O O . LEU A 1 67 ? -7.214 3.630 -15.268 1.00 89.31 67 LEU A O 1
ATOM 502 N N . TYR A 1 68 ? -7.758 4.949 -16.985 1.00 90.25 68 TYR A N 1
ATOM 503 C CA . TYR A 1 68 ? -8.186 6.083 -16.166 1.00 90.25 68 TYR A CA 1
ATOM 504 C C . TYR A 1 68 ? -9.383 5.765 -15.253 1.00 90.25 68 TYR A C 1
ATOM 506 O O . TYR A 1 68 ? -9.254 5.989 -14.049 1.00 90.25 68 TYR A O 1
ATOM 514 N N . PRO A 1 69 ? -10.523 5.227 -15.738 1.00 82.75 69 PRO A N 1
ATOM 515 C CA . PRO A 1 69 ? -11.631 4.842 -14.874 1.00 82.75 69 PRO A CA 1
ATOM 516 C C . PRO A 1 69 ? -11.267 3.660 -13.980 1.00 82.75 69 PRO A C 1
ATOM 518 O O . PRO A 1 69 ? -11.703 3.657 -12.838 1.00 82.75 69 PRO A O 1
ATOM 521 N N . LEU A 1 70 ? -10.427 2.718 -14.428 1.00 86.88 70 LEU A N 1
ATOM 522 C CA . LEU A 1 70 ? -9.936 1.624 -13.586 1.00 86.88 70 LEU A CA 1
ATOM 523 C C . LEU A 1 70 ? -9.080 2.159 -12.429 1.00 86.88 70 LEU A C 1
ATOM 525 O O . LEU A 1 70 ? -9.350 1.880 -11.267 1.00 86.88 70 LEU A O 1
ATOM 529 N N . HIS A 1 71 ? -8.102 3.012 -12.723 1.00 87.69 71 HIS A N 1
ATOM 530 C CA . HIS A 1 71 ? -7.267 3.680 -11.728 1.00 87.69 71 HIS A CA 1
ATOM 531 C C . HIS A 1 71 ? -8.095 4.585 -10.810 1.00 87.69 71 HIS A C 1
ATOM 533 O O . HIS A 1 71 ? -7.836 4.648 -9.610 1.00 87.69 71 HIS A O 1
ATOM 539 N N . ARG A 1 72 ? -9.123 5.253 -11.347 1.00 81.25 72 ARG A N 1
ATOM 540 C CA . ARG A 1 72 ? -10.071 6.046 -10.565 1.00 81.25 72 ARG A CA 1
ATOM 541 C C . ARG A 1 72 ? -10.946 5.163 -9.680 1.00 81.25 72 ARG A C 1
ATOM 543 O O . ARG A 1 72 ? -11.116 5.553 -8.542 1.00 81.25 72 ARG A O 1
ATOM 550 N N . LEU A 1 73 ? -11.430 4.001 -10.123 1.00 72.94 73 LEU A N 1
ATOM 551 C CA . LEU A 1 73 ? -12.190 3.046 -9.299 1.00 72.94 73 LEU A CA 1
ATOM 552 C C . LEU A 1 73 ? -11.323 2.436 -8.192 1.00 72.94 73 LEU A C 1
ATOM 554 O O . LEU A 1 73 ? -11.766 2.307 -7.056 1.00 72.94 73 LEU A O 1
ATOM 558 N N . LEU A 1 74 ? -10.065 2.114 -8.503 1.00 75.75 74 LEU A N 1
ATOM 559 C CA . LEU A 1 74 ? -9.097 1.626 -7.519 1.00 75.75 74 LEU A CA 1
ATOM 560 C C . LEU A 1 74 ? -8.701 2.721 -6.510 1.00 75.75 74 LEU A C 1
ATOM 562 O O . LEU A 1 74 ? -8.356 2.404 -5.374 1.00 75.75 74 LEU A O 1
ATOM 566 N N . ARG A 1 75 ? -8.772 4.004 -6.893 1.00 70.44 75 ARG A N 1
ATOM 567 C CA . ARG A 1 75 ? -8.455 5.155 -6.027 1.00 70.44 75 ARG A CA 1
ATOM 568 C C . ARG A 1 75 ? -9.657 5.858 -5.403 1.00 70.44 75 ARG A C 1
ATOM 570 O O . ARG A 1 75 ? -9.464 6.611 -4.452 1.00 70.44 75 ARG A O 1
ATOM 577 N N . SER A 1 76 ? -10.883 5.650 -5.879 1.00 48.06 76 SER A N 1
ATOM 578 C CA . SER A 1 76 ? -12.089 6.348 -5.410 1.00 48.06 76 SER A CA 1
ATOM 579 C C . SER A 1 76 ? -12.636 5.761 -4.113 1.00 48.06 76 SER A C 1
ATOM 581 O O . SER A 1 76 ? -13.845 5.708 -3.910 1.00 48.06 76 SER A O 1
ATOM 583 N N . LYS A 1 77 ? -11.742 5.395 -3.195 1.00 50.66 77 LYS A N 1
ATOM 584 C CA . LYS A 1 77 ? -12.047 5.275 -1.769 1.00 50.66 77 LYS A CA 1
ATOM 585 C C . LYS A 1 77 ? -11.837 6.629 -1.078 1.00 50.66 77 LYS A C 1
ATOM 587 O O . LYS A 1 77 ? -11.268 6.704 0.003 1.00 50.66 77 LYS A O 1
ATOM 592 N N . THR A 1 78 ? -12.267 7.717 -1.721 1.00 45.53 78 THR A N 1
ATOM 593 C CA . THR A 1 78 ? -12.470 9.004 -1.046 1.00 45.53 78 THR A CA 1
ATOM 594 C C . THR A 1 78 ? -13.886 9.014 -0.460 1.00 45.53 78 THR A C 1
ATOM 596 O O . THR A 1 78 ? -14.847 8.921 -1.234 1.00 45.53 78 THR A O 1
ATOM 599 N N . PRO A 1 79 ? -14.049 9.135 0.868 1.00 47.72 79 PRO A N 1
ATOM 600 C CA . PRO A 1 79 ? -15.338 9.058 1.545 1.00 47.72 79 PRO A CA 1
ATOM 601 C C . PRO A 1 79 ? -16.056 10.410 1.471 1.00 47.72 79 PRO A C 1
ATOM 603 O O . PRO A 1 79 ? -16.101 11.149 2.448 1.00 47.72 79 PRO A O 1
ATOM 606 N N . ALA A 1 80 ? -16.566 10.785 0.297 1.00 49.69 80 ALA A N 1
ATOM 607 C CA . ALA A 1 80 ? -17.338 12.028 0.189 1.00 49.69 80 ALA A CA 1
ATOM 608 C C . ALA A 1 80 ? -18.467 12.035 -0.852 1.00 49.69 80 ALA A C 1
ATOM 610 O O . ALA A 1 80 ? -19.306 12.926 -0.797 1.00 49.69 80 ALA A O 1
ATOM 611 N N . ALA A 1 81 ? -18.544 11.073 -1.780 1.00 48.09 81 ALA A N 1
ATOM 612 C CA . ALA A 1 81 ? -19.593 11.098 -2.813 1.00 48.09 81 ALA A CA 1
ATOM 613 C C . ALA A 1 81 ? -20.249 9.742 -3.128 1.00 48.09 81 ALA A C 1
ATOM 615 O O . ALA A 1 81 ? -21.104 9.675 -4.004 1.00 48.09 81 ALA A O 1
ATOM 616 N N . ALA A 1 82 ? -19.901 8.672 -2.408 1.00 46.28 82 ALA A N 1
ATOM 617 C CA . ALA A 1 82 ? -20.536 7.358 -2.537 1.00 46.28 82 ALA A CA 1
ATOM 618 C C . ALA A 1 82 ? -21.348 7.026 -1.276 1.00 46.28 82 ALA A C 1
ATOM 620 O O . ALA A 1 82 ? -21.123 6.022 -0.612 1.00 46.28 82 ALA A O 1
ATOM 621 N N . ALA A 1 83 ? -22.303 7.889 -0.935 1.00 49.97 83 ALA A N 1
ATOM 622 C CA . ALA A 1 83 ? -23.381 7.561 -0.003 1.00 49.97 83 ALA A CA 1
ATOM 623 C C . ALA A 1 83 ? -24.486 6.768 -0.732 1.00 49.97 83 ALA A C 1
ATOM 625 O O . ALA A 1 83 ? -25.655 7.142 -0.710 1.00 49.97 83 ALA A O 1
ATOM 626 N N . ALA A 1 84 ? -24.099 5.696 -1.427 1.00 52.75 84 ALA A N 1
ATOM 627 C CA . ALA A 1 84 ? -25.011 4.735 -2.033 1.00 52.75 84 ALA A CA 1
ATOM 628 C C . ALA A 1 84 ? -24.646 3.335 -1.524 1.00 52.75 84 ALA A C 1
ATOM 630 O O . ALA A 1 84 ? -23.952 2.571 -2.182 1.00 52.75 84 ALA A O 1
ATOM 631 N N . SER A 1 85 ? -25.090 3.080 -0.293 1.00 55.00 85 SER A N 1
ATOM 632 C CA . SER A 1 85 ? -25.570 1.797 0.227 1.00 55.00 85 SER A CA 1
ATOM 633 C C . SER A 1 85 ? -24.811 0.528 -0.175 1.00 55.00 85 SER A C 1
ATOM 635 O O . SER A 1 85 ? -25.390 -0.388 -0.753 1.00 55.00 85 SER A O 1
ATOM 637 N N . GLU A 1 86 ? -23.552 0.419 0.238 1.00 55.28 86 GLU A N 1
ATOM 638 C CA . GLU A 1 86 ? -23.049 -0.875 0.710 1.00 55.28 86 GLU A CA 1
ATOM 639 C C . GLU A 1 86 ? -23.466 -0.992 2.190 1.00 55.28 86 GLU A C 1
ATOM 641 O O . GLU A 1 86 ? -23.378 0.012 2.910 1.00 55.28 86 GLU A O 1
ATOM 646 N N . PRO A 1 87 ? -23.993 -2.139 2.664 1.00 60.22 87 PRO A N 1
ATOM 647 C CA . PRO A 1 87 ? -24.263 -2.311 4.088 1.00 60.22 87 PRO A CA 1
ATOM 648 C C . PRO A 1 87 ? -22.989 -1.978 4.878 1.00 60.22 87 PRO A C 1
ATOM 650 O O . PRO A 1 87 ? -21.900 -2.349 4.431 1.00 60.22 87 PRO A O 1
ATOM 653 N N . PRO A 1 88 ? -23.090 -1.257 6.012 1.00 62.12 88 PRO A N 1
ATOM 654 C CA . PRO A 1 88 ? -21.915 -0.904 6.790 1.00 62.12 88 PRO A CA 1
ATOM 655 C C . PRO A 1 88 ? -21.186 -2.192 7.160 1.00 62.12 88 PRO A C 1
ATOM 657 O O . PRO A 1 88 ? -21.762 -3.077 7.793 1.00 62.12 88 PRO A O 1
ATOM 660 N N . ASP A 1 89 ? -19.937 -2.311 6.714 1.00 69.06 89 ASP A N 1
ATOM 661 C CA . ASP A 1 89 ? -19.067 -3.413 7.099 1.00 69.06 89 ASP A CA 1
ATOM 662 C C . ASP A 1 89 ? -18.905 -3.357 8.623 1.00 69.06 89 ASP A C 1
ATOM 664 O O . ASP A 1 89 ? -18.265 -2.451 9.156 1.00 69.06 89 ASP A O 1
ATOM 668 N N . LEU A 1 90 ? -19.567 -4.280 9.326 1.00 73.88 90 LEU A N 1
ATOM 669 C CA . LEU A 1 90 ? -19.612 -4.322 10.791 1.00 73.88 90 LEU A CA 1
ATOM 670 C C . LEU A 1 90 ? -18.290 -4.806 11.404 1.00 73.88 90 LEU A C 1
ATOM 672 O O . LEU A 1 90 ? -18.155 -4.826 12.628 1.00 73.88 90 LEU A O 1
ATOM 676 N N . ARG A 1 91 ? -17.330 -5.235 10.576 1.00 80.38 91 ARG A N 1
ATOM 677 C CA . ARG A 1 91 ? -16.038 -5.738 11.041 1.00 80.38 91 ARG A CA 1
ATOM 678 C C . ARG A 1 91 ? -15.203 -4.613 11.636 1.00 80.38 91 ARG A C 1
ATOM 680 O O . ARG A 1 91 ? -15.127 -3.511 11.091 1.00 80.38 91 ARG A O 1
ATOM 687 N N . THR A 1 92 ? -14.513 -4.910 12.736 1.00 86.94 92 THR A N 1
ATOM 688 C CA . THR A 1 92 ? -13.533 -3.969 13.290 1.00 86.94 92 THR A CA 1
ATOM 689 C C . THR A 1 92 ? -12.360 -3.794 12.315 1.00 86.94 92 THR A C 1
ATOM 691 O O . THR A 1 92 ? -12.084 -4.694 11.512 1.00 86.94 92 THR A O 1
ATOM 694 N N . PRO A 1 93 ? -11.621 -2.669 12.376 1.00 85.88 93 PRO A N 1
ATOM 695 C CA . PRO A 1 93 ? -10.430 -2.472 11.549 1.00 85.88 93 PRO A CA 1
ATOM 696 C C . PRO A 1 93 ? -9.428 -3.629 11.644 1.00 85.88 93 PRO A C 1
ATOM 698 O O . PRO A 1 93 ? -8.785 -3.976 10.656 1.00 85.88 93 PRO A O 1
ATOM 701 N N . ASP A 1 94 ? -9.322 -4.252 12.819 1.00 89.19 94 ASP A N 1
ATOM 702 C CA . ASP A 1 94 ? -8.439 -5.389 13.073 1.00 89.19 94 ASP A CA 1
ATOM 703 C C . ASP A 1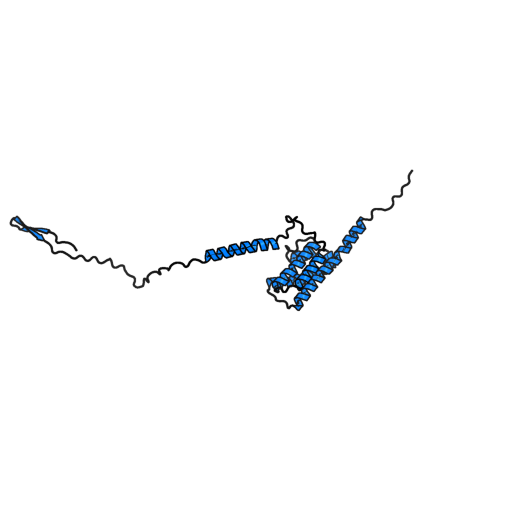 94 ? -8.923 -6.657 12.365 1.00 89.19 94 ASP A C 1
ATOM 705 O O . ASP A 1 94 ? -8.129 -7.333 11.718 1.00 89.19 94 ASP A O 1
ATOM 709 N N . GLN A 1 95 ? -10.224 -6.958 12.441 1.00 90.25 95 GLN A N 1
ATOM 710 C CA . GLN A 1 95 ? -10.823 -8.102 11.745 1.00 90.25 95 GLN A CA 1
ATOM 711 C C . GLN A 1 95 ? -10.641 -7.973 10.236 1.00 90.25 95 GLN A C 1
ATOM 713 O O . GLN A 1 95 ? -10.173 -8.902 9.588 1.00 90.25 95 GLN A O 1
ATOM 718 N N . LYS A 1 96 ? -10.915 -6.785 9.692 1.00 91.56 96 LYS A N 1
ATOM 719 C CA . LYS A 1 96 ? -10.724 -6.506 8.270 1.00 91.56 96 LYS A CA 1
ATOM 720 C C . LYS A 1 96 ? -9.271 -6.693 7.832 1.00 91.56 96 LYS A C 1
ATOM 722 O O . LYS A 1 96 ? -9.021 -7.316 6.809 1.00 91.56 96 LYS A O 1
ATOM 727 N N . ALA A 1 97 ? -8.317 -6.185 8.613 1.00 93.12 97 ALA A N 1
ATOM 728 C CA . ALA A 1 97 ? -6.900 -6.345 8.306 1.00 93.12 97 ALA A CA 1
ATOM 729 C C . ALA A 1 97 ? -6.464 -7.817 8.341 1.00 93.12 97 ALA A C 1
ATOM 731 O O . ALA A 1 97 ? -5.694 -8.241 7.485 1.00 93.12 97 ALA A O 1
ATOM 732 N N . LEU A 1 98 ? -6.955 -8.601 9.304 1.00 94.12 98 LEU A N 1
ATOM 733 C CA . LEU A 1 98 ? -6.662 -10.033 9.385 1.00 94.12 98 LEU A CA 1
ATOM 734 C C . LEU A 1 98 ? -7.263 -10.804 8.202 1.00 94.12 98 LEU A C 1
ATOM 736 O O . LEU A 1 98 ? -6.544 -11.582 7.579 1.00 94.12 98 LEU A O 1
ATOM 740 N N . ASP A 1 99 ? -8.518 -10.528 7.843 1.00 93.50 99 ASP A N 1
ATOM 741 C CA . ASP A 1 99 ? -9.178 -11.132 6.681 1.00 93.50 99 ASP A CA 1
ATOM 742 C C . ASP A 1 99 ? -8.429 -10.804 5.376 1.00 93.50 99 ASP A C 1
ATOM 744 O O . ASP A 1 99 ? -8.195 -11.682 4.544 1.00 93.50 99 ASP A O 1
ATOM 748 N N . ASP A 1 100 ? -8.004 -9.548 5.204 1.00 93.75 100 ASP A N 1
ATOM 749 C CA . ASP A 1 100 ? -7.254 -9.106 4.025 1.00 93.75 100 ASP A CA 1
ATOM 750 C C . ASP A 1 100 ? -5.866 -9.779 3.948 1.00 93.75 100 ASP A C 1
ATOM 752 O O . ASP A 1 100 ? -5.401 -10.130 2.859 1.00 93.75 100 ASP A O 1
ATOM 756 N N . LEU A 1 101 ? -5.202 -10.001 5.091 1.00 95.31 101 LEU A N 1
ATOM 757 C CA . LEU A 1 101 ? -3.931 -10.737 5.171 1.00 95.31 101 LEU A CA 1
ATOM 758 C C . LEU A 1 101 ? -4.101 -12.228 4.842 1.00 95.31 101 LEU A C 1
ATOM 760 O O . LEU A 1 101 ? -3.245 -12.814 4.173 1.00 95.31 101 LEU A O 1
ATOM 764 N N . ASP A 1 102 ? -5.198 -12.842 5.284 1.00 93.81 102 ASP A N 1
ATOM 765 C CA . ASP A 1 102 ? -5.529 -14.234 4.972 1.00 93.81 102 ASP A CA 1
ATOM 766 C C . ASP A 1 102 ? -5.833 -14.401 3.480 1.00 93.81 102 ASP A C 1
ATOM 768 O O . ASP A 1 102 ? -5.292 -15.300 2.827 1.00 93.81 102 ASP A O 1
ATOM 772 N N . ALA A 1 103 ? -6.614 -13.478 2.911 1.00 93.81 103 ALA A N 1
ATOM 773 C CA . ALA A 1 103 ? -6.877 -13.426 1.480 1.00 93.81 103 ALA A CA 1
ATOM 774 C C . ALA A 1 103 ? -5.581 -13.255 0.675 1.00 93.81 103 ALA A C 1
ATOM 776 O O . ALA A 1 103 ? -5.396 -13.935 -0.333 1.00 93.81 103 ALA A O 1
ATOM 777 N N . LEU A 1 104 ? -4.651 -12.407 1.131 1.00 93.12 104 LEU A N 1
ATOM 778 C CA . LEU A 1 104 ? -3.375 -12.178 0.452 1.00 93.12 104 LEU A CA 1
ATOM 779 C C . LEU A 1 104 ? -2.532 -13.458 0.318 1.00 93.12 104 LEU A C 1
ATOM 781 O O . LEU A 1 104 ? -1.917 -13.662 -0.728 1.00 93.12 104 LEU A O 1
ATOM 785 N N . LEU A 1 105 ? -2.523 -14.335 1.328 1.00 90.12 105 LEU A N 1
ATOM 786 C CA . LEU A 1 105 ? -1.821 -15.626 1.255 1.00 90.12 105 LEU A CA 1
ATOM 787 C C . LEU A 1 105 ? -2.480 -16.628 0.304 1.00 90.12 105 LEU A C 1
ATOM 789 O O . LEU A 1 105 ? -1.797 -17.513 -0.208 1.00 90.12 105 LEU A O 1
ATOM 793 N N . GLY A 1 106 ? -3.790 -16.514 0.083 1.00 88.75 106 GLY A N 1
ATOM 794 C CA . GLY A 1 106 ? -4.517 -17.352 -0.871 1.00 88.75 106 GLY A CA 1
ATOM 795 C C . GLY A 1 106 ? -4.271 -16.972 -2.334 1.00 88.75 106 GLY A C 1
ATOM 796 O O . GLY A 1 106 ? -4.575 -17.757 -3.231 1.00 88.75 106 GLY A O 1
ATOM 797 N N . LEU A 1 107 ? -3.719 -15.784 -2.594 1.00 90.06 107 LEU A N 1
ATOM 798 C CA . LEU A 1 107 ? -3.490 -15.279 -3.943 1.00 90.06 107 LEU A CA 1
ATOM 799 C C . LEU A 1 107 ? -2.081 -15.629 -4.441 1.00 90.06 107 LEU A C 1
ATOM 801 O O . LEU A 1 107 ? -1.071 -15.295 -3.822 1.00 90.06 107 LEU A O 1
ATOM 805 N N . SER A 1 108 ? -1.999 -16.228 -5.631 1.00 89.00 108 SER A N 1
ATOM 806 C CA . SER A 1 108 ? -0.726 -16.418 -6.336 1.00 89.00 108 SER A CA 1
ATOM 807 C C . SER A 1 108 ? -0.346 -15.136 -7.084 1.00 89.00 108 SER A C 1
ATOM 809 O O . SER A 1 108 ? -0.639 -14.976 -8.267 1.00 89.00 108 SER A O 1
ATOM 811 N N . LEU A 1 109 ? 0.246 -14.180 -6.362 1.00 88.94 109 LEU A N 1
ATOM 812 C CA . LEU A 1 109 ? 0.671 -12.890 -6.917 1.00 88.94 109 LEU A CA 1
ATOM 813 C C . LEU A 1 109 ? 2.181 -12.852 -7.202 1.00 88.94 109 LEU A C 1
ATOM 815 O O . LEU A 1 109 ? 2.959 -13.470 -6.460 1.00 88.94 109 LEU A O 1
ATOM 819 N N . PRO A 1 110 ? 2.620 -12.069 -8.210 1.00 90.06 110 PRO A N 1
ATOM 820 C CA . PRO A 1 110 ? 4.024 -11.708 -8.377 1.00 90.06 110 PRO A CA 1
ATOM 821 C C . PRO A 1 110 ? 4.587 -11.071 -7.101 1.00 90.06 110 PRO A C 1
ATOM 823 O O . PRO A 1 110 ? 3.880 -10.328 -6.420 1.00 90.06 110 PRO A O 1
ATOM 826 N N . VAL A 1 111 ? 5.871 -11.303 -6.801 1.00 89.12 111 VAL A N 1
ATOM 827 C CA . VAL A 1 111 ? 6.514 -10.833 -5.556 1.00 89.12 111 VAL A CA 1
ATOM 828 C C . VAL A 1 111 ? 6.279 -9.340 -5.327 1.00 89.12 111 VAL A C 1
ATOM 830 O O . VAL A 1 111 ? 5.808 -8.945 -4.263 1.00 89.12 111 VAL A O 1
ATOM 833 N N . LYS A 1 112 ? 6.523 -8.508 -6.344 1.00 89.25 112 LYS A N 1
ATOM 834 C CA . LYS A 1 112 ? 6.297 -7.062 -6.246 1.00 89.25 112 LYS A CA 1
ATOM 835 C C . LYS A 1 112 ? 4.855 -6.726 -5.849 1.00 89.25 112 LYS A C 1
ATOM 837 O O . LYS A 1 112 ? 4.650 -5.926 -4.944 1.00 89.25 112 LYS A O 1
ATOM 842 N N . GLU A 1 113 ? 3.870 -7.334 -6.509 1.00 91.38 113 GLU A N 1
ATOM 843 C CA . GLU A 1 113 ? 2.453 -7.061 -6.244 1.00 91.38 113 GLU A CA 1
ATOM 844 C C . GLU A 1 113 ? 2.036 -7.541 -4.848 1.00 91.38 113 GLU A C 1
ATOM 846 O O . GLU A 1 113 ? 1.288 -6.856 -4.152 1.00 91.38 113 GLU A O 1
ATOM 851 N N . PHE A 1 114 ? 2.566 -8.682 -4.407 1.00 93.94 114 PHE A N 1
ATOM 852 C CA . PHE A 1 114 ? 2.337 -9.203 -3.065 1.00 93.94 114 PHE A CA 1
ATOM 853 C C . PHE A 1 114 ? 2.794 -8.213 -1.985 1.00 93.94 114 PHE A C 1
ATOM 855 O O . PHE A 1 114 ? 2.011 -7.852 -1.109 1.00 93.94 114 PHE A O 1
ATOM 862 N N . TYR A 1 115 ? 4.038 -7.728 -2.069 1.00 94.06 115 TYR A N 1
ATOM 863 C CA . TYR A 1 115 ? 4.567 -6.754 -1.107 1.00 94.06 115 TYR A CA 1
ATOM 864 C C . TYR A 1 115 ? 3.951 -5.362 -1.280 1.00 94.06 115 TYR A C 1
ATOM 866 O O . TYR A 1 115 ? 3.872 -4.601 -0.311 1.00 94.06 115 TYR A O 1
ATOM 874 N N . ASP A 1 116 ? 3.462 -5.032 -2.480 1.00 92.81 116 ASP A N 1
ATOM 875 C CA . ASP A 1 116 ? 2.638 -3.849 -2.692 1.00 92.81 116 ASP A CA 1
ATOM 876 C C . ASP A 1 116 ? 1.367 -3.899 -1.842 1.00 92.81 116 ASP A C 1
ATOM 878 O O . ASP A 1 116 ? 1.166 -3.016 -1.003 1.00 92.81 116 ASP A O 1
ATOM 882 N N . ARG A 1 117 ? 0.591 -4.980 -1.977 1.00 94.44 117 ARG A N 1
ATOM 883 C CA . ARG A 1 117 ? -0.657 -5.190 -1.234 1.00 94.44 117 ARG A CA 1
ATOM 884 C C . ARG A 1 117 ? -0.442 -5.370 0.264 1.00 94.44 117 ARG A C 1
ATOM 886 O O . ARG A 1 117 ? -1.193 -4.793 1.041 1.00 94.44 117 ARG A O 1
ATOM 893 N N . LEU A 1 118 ? 0.584 -6.115 0.681 1.00 95.25 118 LEU A N 1
ATOM 894 C CA . LEU A 1 118 ? 0.913 -6.303 2.100 1.00 95.25 118 LEU A CA 1
ATOM 895 C C . LEU A 1 118 ? 1.119 -4.958 2.805 1.00 95.25 118 LEU A C 1
ATOM 897 O O . LEU A 1 118 ? 0.588 -4.710 3.888 1.00 95.25 118 LEU A O 1
ATOM 901 N N . SER A 1 119 ? 1.875 -4.074 2.156 1.00 94.94 119 SER A N 1
ATOM 902 C CA . SER A 1 119 ? 2.164 -2.744 2.671 1.00 94.94 119 SER A CA 1
ATOM 903 C C . SER A 1 119 ? 0.913 -1.862 2.728 1.00 94.94 119 SER A C 1
ATOM 905 O O . SER A 1 119 ? 0.732 -1.128 3.699 1.00 94.94 119 SER A O 1
ATOM 907 N N . ASP A 1 120 ? 0.028 -1.961 1.733 1.00 95.00 120 ASP A N 1
ATOM 908 C CA . ASP A 1 120 ? -1.227 -1.206 1.693 1.00 95.00 120 ASP A CA 1
ATOM 909 C C . ASP A 1 120 ? -2.218 -1.670 2.766 1.00 95.00 120 ASP A C 1
ATOM 911 O O . ASP A 1 120 ? -2.809 -0.827 3.438 1.00 95.00 120 ASP A O 1
ATOM 915 N N . ILE A 1 121 ? -2.351 -2.985 2.988 1.00 95.00 121 ILE A N 1
ATOM 916 C CA . ILE A 1 121 ? -3.182 -3.551 4.066 1.00 95.00 121 ILE A CA 1
ATOM 917 C C . ILE A 1 121 ? -2.703 -3.025 5.419 1.00 95.00 121 ILE A C 1
ATOM 919 O O . ILE A 1 121 ? -3.495 -2.508 6.209 1.00 95.00 121 ILE A O 1
ATOM 923 N N . LEU A 1 122 ? -1.390 -3.083 5.667 1.00 93.69 122 LEU A N 1
ATOM 924 C CA . LEU A 1 122 ? -0.815 -2.602 6.918 1.00 93.69 122 LEU A CA 1
ATOM 925 C C . LEU A 1 122 ? -1.013 -1.091 7.097 1.00 93.69 122 LEU A C 1
ATOM 927 O O . LEU A 1 122 ? -1.387 -0.643 8.180 1.00 93.69 122 LEU A O 1
ATOM 931 N N . ARG A 1 123 ? -0.799 -0.287 6.049 1.00 93.56 123 ARG A N 1
ATOM 932 C CA . ARG A 1 123 ? -1.028 1.165 6.105 1.00 93.56 123 ARG A CA 1
ATOM 933 C C . ARG A 1 123 ? -2.505 1.487 6.326 1.00 93.56 123 ARG A C 1
ATOM 935 O O . ARG A 1 123 ? -2.806 2.333 7.159 1.00 93.56 123 ARG A O 1
ATOM 942 N N . LEU A 1 124 ? -3.433 0.799 5.664 1.00 92.06 124 LEU A N 1
ATOM 943 C CA . LEU A 1 124 ? -4.871 1.008 5.854 1.00 92.06 124 LEU A CA 1
ATOM 944 C C . LEU A 1 124 ? -5.318 0.667 7.284 1.00 92.06 124 LEU A C 1
ATOM 946 O O . LEU A 1 124 ? -6.097 1.412 7.887 1.00 92.06 124 LEU A O 1
ATOM 950 N N . TYR A 1 125 ? -4.782 -0.421 7.840 1.00 91.56 125 TYR A N 1
ATOM 951 C CA . TYR A 1 125 ? -4.997 -0.795 9.232 1.00 91.56 125 TYR A CA 1
ATOM 952 C C . TYR A 1 125 ? -4.531 0.310 10.185 1.00 91.56 125 TYR A C 1
ATOM 954 O O . TYR A 1 125 ? -5.314 0.813 10.991 1.00 91.56 125 TYR A O 1
ATOM 962 N N . LEU A 1 126 ? -3.275 0.744 10.047 1.00 88.62 126 LEU A N 1
ATOM 963 C CA . LEU A 1 126 ? -2.694 1.795 10.885 1.00 88.62 126 LEU A CA 1
ATOM 964 C C . LEU A 1 126 ? -3.434 3.128 10.720 1.00 88.62 126 LEU A C 1
ATOM 966 O O . LEU A 1 126 ? -3.604 3.859 11.691 1.00 88.62 126 LEU A O 1
ATOM 970 N N . SER A 1 127 ? -3.917 3.422 9.512 1.00 88.44 127 SER A N 1
ATOM 971 C CA . SER A 1 127 ? -4.708 4.616 9.230 1.00 88.44 127 SER A CA 1
ATOM 972 C C . SER A 1 127 ? -6.007 4.634 10.028 1.00 88.44 127 SER A C 1
ATOM 974 O O . SER A 1 127 ? -6.301 5.611 10.715 1.00 88.44 127 SER A O 1
ATOM 976 N N . SER A 1 128 ? -6.735 3.517 9.998 1.00 86.31 128 SER A N 1
ATOM 977 C CA . SER A 1 128 ? -8.000 3.356 10.717 1.00 86.31 128 SER A CA 1
ATOM 978 C C . SER A 1 128 ? -7.786 3.310 12.232 1.00 86.31 128 SER A C 1
ATOM 980 O O . SER A 1 128 ? -8.588 3.839 12.993 1.00 86.31 128 SER A O 1
ATOM 982 N N . ARG A 1 129 ? -6.689 2.688 12.679 1.00 83.50 129 ARG A N 1
ATOM 983 C CA . ARG A 1 129 ? -6.393 2.458 14.097 1.00 83.50 129 ARG A CA 1
ATOM 984 C C . ARG A 1 129 ? -5.884 3.706 14.823 1.00 83.50 129 ARG A C 1
ATOM 986 O O . ARG A 1 129 ? -6.225 3.898 15.987 1.00 83.50 129 ARG A O 1
ATOM 993 N N . PHE A 1 130 ? -5.066 4.524 14.162 1.00 80.81 130 PHE A N 1
ATOM 994 C CA . PHE A 1 130 ? -4.442 5.717 14.751 1.00 80.81 130 PHE A CA 1
ATOM 995 C C . PHE A 1 130 ? -5.030 7.034 14.225 1.00 80.81 130 PHE A C 1
ATOM 997 O O . PHE A 1 130 ? -4.523 8.100 14.565 1.00 80.81 130 PHE A O 1
ATOM 1004 N N . SER A 1 131 ? -6.085 6.980 13.405 1.00 83.38 131 SER A N 1
ATOM 1005 C CA . SER A 1 131 ? -6.729 8.158 12.802 1.00 83.38 131 SER A CA 1
ATOM 1006 C C . SER A 1 131 ? -5.746 9.056 12.032 1.00 83.38 131 SER A C 1
ATOM 1008 O O . SER A 1 131 ? -5.808 10.282 12.106 1.00 83.38 131 SER A O 1
ATOM 1010 N N . VAL A 1 132 ? -4.822 8.441 11.286 1.00 83.88 132 VAL A N 1
ATOM 1011 C CA . VAL A 1 132 ? -3.820 9.118 10.438 1.00 83.88 132 VAL A CA 1
ATOM 1012 C C . VAL A 1 132 ? -3.979 8.698 8.982 1.00 83.88 132 VAL A C 1
ATOM 1014 O O . VAL A 1 132 ? -4.449 7.602 8.707 1.00 83.88 132 VAL A O 1
ATOM 1017 N N . ASP A 1 133 ? -3.543 9.504 8.017 1.00 87.56 133 ASP A N 1
ATOM 1018 C CA . ASP A 1 133 ? -3.570 9.105 6.600 1.00 87.56 133 ASP A CA 1
ATOM 1019 C C . ASP A 1 133 ? -2.298 8.337 6.205 1.00 87.56 133 ASP A C 1
ATOM 1021 O O . ASP A 1 133 ? -1.453 8.809 5.442 1.00 87.56 133 ASP A O 1
ATOM 1025 N N . ALA A 1 134 ? -2.133 7.134 6.759 1.00 88.00 134 ALA A N 1
ATOM 1026 C CA . ALA A 1 134 ? -0.919 6.336 6.585 1.00 88.00 134 ALA A CA 1
ATOM 1027 C C . ALA A 1 134 ? -0.616 5.967 5.119 1.00 88.00 134 ALA A C 1
ATOM 1029 O O . ALA A 1 134 ? 0.543 5.725 4.788 1.00 88.00 134 ALA A O 1
ATOM 1030 N N . LEU A 1 135 ? -1.624 5.937 4.237 1.00 88.69 135 LEU A N 1
ATOM 1031 C CA . LEU A 1 135 ? -1.441 5.679 2.802 1.00 88.69 135 LEU A CA 1
ATOM 1032 C C . LEU A 1 135 ? -0.755 6.845 2.080 1.00 88.69 135 LEU A C 1
ATOM 1034 O O . LEU A 1 135 ? -0.071 6.631 1.081 1.00 88.69 135 LEU A O 1
ATOM 1038 N N . ARG A 1 136 ? -0.924 8.075 2.577 1.00 89.31 136 ARG A N 1
ATOM 1039 C CA . ARG A 1 136 ? -0.292 9.282 2.020 1.00 89.31 136 ARG A CA 1
ATOM 1040 C C . ARG A 1 136 ? 0.999 9.679 2.727 1.00 89.31 136 ARG A C 1
ATOM 1042 O O . ARG A 1 136 ? 1.648 10.635 2.307 1.00 89.31 136 ARG A O 1
ATOM 1049 N N . MET A 1 137 ? 1.366 8.979 3.795 1.00 86.56 137 MET A N 1
ATOM 1050 C CA . MET A 1 137 ? 2.568 9.257 4.573 1.00 86.56 137 MET A CA 1
ATOM 1051 C C . MET A 1 137 ? 3.758 8.452 4.062 1.00 86.56 137 MET A C 1
ATOM 1053 O O . MET A 1 137 ? 3.628 7.302 3.641 1.00 86.56 137 MET A O 1
ATOM 1057 N N . THR A 1 138 ? 4.952 9.036 4.158 1.00 90.06 138 THR A N 1
ATOM 1058 C CA . THR A 1 138 ? 6.183 8.260 3.982 1.00 90.06 138 THR A CA 1
ATOM 1059 C C . THR A 1 138 ? 6.339 7.267 5.138 1.00 90.06 138 THR A C 1
ATOM 1061 O O . THR A 1 138 ? 5.825 7.495 6.236 1.00 90.06 138 THR A O 1
ATOM 1064 N N . THR A 1 139 ? 7.088 6.178 4.933 1.00 88.88 139 THR A N 1
ATOM 1065 C CA . THR A 1 139 ? 7.383 5.198 5.997 1.00 88.88 139 THR A CA 1
ATOM 1066 C C . THR A 1 139 ? 7.979 5.881 7.242 1.00 88.88 139 THR A C 1
ATOM 1068 O O . THR A 1 139 ? 7.575 5.586 8.366 1.00 88.88 139 THR A O 1
ATOM 1071 N N . CYS A 1 140 ? 8.866 6.868 7.064 1.00 88.50 140 CYS A N 1
ATOM 1072 C CA . CYS A 1 140 ? 9.448 7.652 8.159 1.00 88.50 140 CYS A CA 1
ATOM 1073 C C . CYS A 1 140 ? 8.415 8.489 8.924 1.00 88.50 140 CYS A C 1
ATOM 1075 O O . CYS A 1 140 ? 8.458 8.542 10.157 1.00 88.50 140 CYS A O 1
ATOM 1077 N N . ASP A 1 141 ? 7.499 9.148 8.211 1.00 89.06 141 ASP A N 1
ATOM 1078 C CA . ASP A 1 141 ? 6.461 9.972 8.832 1.00 89.06 141 ASP A CA 1
ATOM 1079 C C . ASP A 1 141 ? 5.442 9.108 9.566 1.00 89.06 141 ASP A C 1
ATOM 1081 O O . ASP A 1 141 ? 5.074 9.433 10.693 1.00 89.06 141 ASP A O 1
ATOM 1085 N N . LEU A 1 142 ? 5.051 7.974 8.980 1.00 88.62 142 LEU A N 1
ATOM 1086 C CA . LEU A 1 142 ? 4.175 6.996 9.618 1.00 88.62 142 LEU A CA 1
ATOM 1087 C C . LEU A 1 142 ? 4.794 6.492 10.925 1.00 88.62 142 LEU A C 1
ATOM 1089 O O . LEU A 1 142 ? 4.172 6.569 11.978 1.00 88.62 142 LEU A O 1
ATOM 1093 N N . LEU A 1 143 ? 6.063 6.077 10.904 1.00 87.88 143 LEU A N 1
ATOM 1094 C CA . LEU A 1 143 ? 6.781 5.651 12.111 1.00 87.88 143 LEU A CA 1
ATOM 1095 C C . LEU A 1 143 ? 6.971 6.772 13.143 1.00 87.88 143 LEU A C 1
ATOM 1097 O O . LEU A 1 143 ? 7.230 6.478 14.313 1.00 87.88 143 LEU A O 1
ATOM 1101 N N . ARG A 1 144 ? 6.897 8.045 12.729 1.00 85.25 144 ARG A N 1
ATOM 1102 C CA . ARG A 1 144 ? 6.882 9.194 13.642 1.00 85.25 144 ARG A CA 1
ATOM 1103 C C . ARG A 1 144 ? 5.499 9.413 14.244 1.00 85.25 144 ARG A C 1
ATOM 1105 O O . ARG A 1 144 ? 5.440 9.691 15.432 1.00 85.25 144 ARG A O 1
ATOM 1112 N N . ALA A 1 145 ? 4.429 9.259 13.471 1.00 80.50 145 ALA A N 1
ATOM 1113 C CA . ALA A 1 145 ? 3.061 9.327 13.978 1.00 80.50 145 ALA A CA 1
ATOM 1114 C C . ALA A 1 145 ? 2.737 8.173 14.939 1.00 80.50 145 ALA A C 1
ATOM 1116 O O . ALA A 1 145 ? 2.019 8.364 15.910 1.00 80.50 145 ALA A O 1
ATOM 1117 N N . LEU A 1 146 ? 3.373 7.015 14.745 1.00 77.94 146 LEU A N 1
ATOM 1118 C CA . LEU A 1 146 ? 3.350 5.881 15.672 1.00 77.94 146 LEU A CA 1
ATOM 1119 C C . LEU A 1 146 ? 4.229 6.085 16.929 1.00 77.94 146 LEU A C 1
ATOM 1121 O O . LEU A 1 146 ? 4.564 5.109 17.589 1.00 77.94 146 LEU A O 1
ATOM 1125 N N . ARG A 1 147 ? 4.662 7.312 17.259 1.00 70.12 147 ARG A N 1
ATOM 1126 C CA . ARG A 1 147 ? 5.337 7.639 18.538 1.00 70.12 147 ARG A CA 1
ATOM 1127 C C . ARG A 1 147 ? 4.366 8.082 19.633 1.00 70.12 147 ARG A C 1
ATOM 1129 O O . ARG A 1 147 ? 4.782 8.745 20.580 1.00 70.12 147 ARG A O 1
ATOM 1136 N N . SER A 1 148 ? 3.081 7.755 19.522 1.00 64.75 148 SER A N 1
ATOM 1137 C CA . SER A 1 148 ? 2.220 7.867 20.695 1.00 64.75 148 SER A CA 1
ATOM 1138 C C . SER A 1 148 ? 2.696 6.865 21.765 1.00 64.75 148 SER A C 1
ATOM 1140 O O . SER A 1 148 ? 3.215 5.800 21.403 1.00 64.75 148 SER A O 1
ATOM 1142 N N . PRO A 1 149 ? 2.549 7.173 23.069 1.00 59.31 149 PRO A N 1
ATOM 1143 C CA . PRO A 1 149 ? 2.931 6.262 24.155 1.00 59.31 149 PRO A CA 1
ATOM 1144 C C . PRO A 1 149 ? 2.364 4.847 23.953 1.00 59.31 149 PRO A C 1
ATOM 1146 O O . PRO A 1 149 ? 3.051 3.859 24.194 1.00 59.31 149 PRO A O 1
ATOM 1149 N N . GLU A 1 150 ? 1.157 4.755 23.380 1.00 57.97 150 GLU A N 1
ATOM 1150 C CA . GLU A 1 150 ? 0.449 3.502 23.095 1.00 57.97 150 GLU A CA 1
ATOM 1151 C C . GLU A 1 150 ? 1.168 2.582 22.085 1.00 57.97 150 GLU A C 1
ATOM 1153 O O . GLU A 1 150 ? 1.046 1.358 22.150 1.00 57.97 150 GLU A O 1
ATOM 1158 N N . ALA A 1 151 ? 1.904 3.146 21.122 1.00 55.38 151 ALA A N 1
ATOM 1159 C CA . ALA A 1 151 ? 2.585 2.389 20.069 1.00 55.38 151 ALA A CA 1
ATOM 1160 C C . ALA A 1 151 ? 4.036 2.018 20.430 1.00 55.38 151 ALA A C 1
ATOM 1162 O O . ALA A 1 151 ? 4.567 1.032 19.898 1.00 55.38 151 ALA A O 1
ATOM 1163 N N . GLU A 1 152 ? 4.663 2.763 21.347 1.00 61.22 152 GLU A N 1
ATOM 1164 C CA . GLU A 1 152 ? 5.950 2.385 21.944 1.00 61.22 152 GLU A CA 1
ATOM 1165 C C . GLU A 1 152 ? 5.788 1.262 22.976 1.00 61.22 152 GLU A C 1
ATOM 1167 O O . GLU A 1 152 ? 6.558 0.302 22.944 1.00 61.22 152 GLU A O 1
ATOM 1172 N N . GLU A 1 153 ? 4.744 1.309 23.809 1.00 55.47 153 GLU A N 1
ATOM 1173 C CA . GLU A 1 153 ? 4.486 0.321 24.869 1.00 55.47 153 GLU A CA 1
ATOM 1174 C C . GLU A 1 153 ? 4.107 -1.069 24.316 1.00 55.47 153 GLU A C 1
ATOM 1176 O O . GLU A 1 153 ? 4.426 -2.100 24.906 1.00 55.47 153 GLU A O 1
ATOM 1181 N N . ALA A 1 154 ? 3.519 -1.124 23.116 1.00 58.97 154 ALA A N 1
ATOM 1182 C CA . ALA A 1 154 ? 3.153 -2.372 22.446 1.00 58.97 154 ALA A CA 1
ATOM 1183 C C . ALA A 1 154 ? 4.303 -3.047 21.670 1.00 58.97 154 ALA A C 1
ATOM 1185 O O . ALA A 1 154 ? 4.109 -4.132 21.120 1.00 58.97 154 ALA A O 1
ATOM 1186 N N . GLY A 1 155 ? 5.475 -2.411 21.524 1.00 70.50 155 GLY A N 1
ATOM 1187 C CA . GLY A 1 155 ? 6.577 -2.943 20.706 1.00 70.50 155 GLY A CA 1
ATOM 1188 C C . GLY A 1 155 ? 6.215 -3.174 19.226 1.00 70.50 155 GLY A C 1
ATOM 1189 O O . GLY A 1 155 ? 6.915 -3.902 18.519 1.00 70.50 155 GLY A O 1
ATOM 1190 N N . ALA A 1 156 ? 5.118 -2.580 18.745 1.00 78.56 156 ALA A N 1
ATOM 1191 C CA . ALA A 1 156 ? 4.622 -2.739 17.379 1.00 78.56 156 ALA A CA 1
ATOM 1192 C C . ALA A 1 156 ? 5.452 -1.916 16.382 1.00 78.56 156 ALA A C 1
ATOM 1194 O O . ALA A 1 156 ? 5.755 -2.377 15.286 1.00 78.56 156 ALA A O 1
ATOM 1195 N N . ARG A 1 157 ? 5.908 -0.726 16.790 1.00 84.56 157 ARG A N 1
ATOM 1196 C CA . ARG A 1 157 ? 6.710 0.195 15.972 1.00 84.56 157 ARG A CA 1
ATOM 1197 C C . ARG A 1 157 ? 7.966 -0.431 15.328 1.00 84.56 157 ARG A C 1
ATOM 1199 O O . ARG A 1 157 ? 8.124 -0.260 14.117 1.00 84.56 157 ARG A O 1
ATOM 1206 N N . PRO A 1 158 ? 8.859 -1.144 16.049 1.00 87.50 158 PRO A N 1
ATOM 1207 C CA . PRO A 1 158 ? 10.033 -1.765 15.426 1.00 87.50 158 PRO A CA 1
ATOM 1208 C C . PRO A 1 158 ? 9.663 -2.864 14.419 1.00 87.50 158 PRO A C 1
ATOM 1210 O O . PRO A 1 158 ? 10.306 -2.961 13.375 1.00 87.50 158 PRO A O 1
ATOM 1213 N N . MET A 1 159 ? 8.604 -3.641 14.678 1.00 89.00 159 MET A N 1
ATOM 1214 C CA . MET A 1 159 ? 8.119 -4.656 13.734 1.00 89.00 159 MET A CA 1
ATOM 1215 C C . MET A 1 159 ? 7.513 -4.020 12.484 1.00 89.00 159 MET A C 1
ATOM 1217 O O . MET A 1 159 ? 7.855 -4.417 11.373 1.00 89.00 159 MET A O 1
ATOM 1221 N N . THR A 1 160 ? 6.686 -2.984 12.653 1.00 90.81 160 THR A N 1
ATOM 1222 C CA . THR A 1 160 ? 6.130 -2.201 11.544 1.00 90.81 160 THR A CA 1
ATOM 1223 C C . THR A 1 160 ? 7.239 -1.625 10.673 1.00 90.81 160 THR A C 1
ATOM 1225 O O . THR A 1 160 ? 7.159 -1.716 9.452 1.00 90.81 160 THR A O 1
ATOM 1228 N N . LYS A 1 161 ? 8.303 -1.078 11.281 1.00 92.44 161 LYS A N 1
ATOM 1229 C CA . LYS A 1 161 ? 9.466 -0.579 10.538 1.00 92.44 161 LYS A CA 1
ATOM 1230 C C . LYS A 1 161 ? 10.121 -1.688 9.717 1.00 92.44 161 LYS A C 1
ATOM 1232 O O . LYS A 1 161 ? 10.277 -1.526 8.514 1.00 92.44 161 LYS A O 1
ATOM 1237 N N . ALA A 1 162 ? 10.483 -2.801 10.356 1.00 92.38 162 ALA A N 1
ATOM 1238 C CA . ALA A 1 162 ? 11.166 -3.905 9.685 1.00 92.38 162 ALA A CA 1
ATOM 1239 C C . ALA A 1 162 ? 10.346 -4.461 8.509 1.00 92.38 162 ALA A C 1
ATOM 1241 O O . ALA A 1 162 ? 10.895 -4.747 7.446 1.00 92.38 162 ALA A O 1
ATOM 1242 N N . LEU A 1 163 ? 9.028 -4.569 8.683 1.00 94.06 163 LEU A N 1
ATOM 1243 C CA . LEU A 1 163 ? 8.129 -5.070 7.653 1.00 94.06 163 LEU A CA 1
ATOM 1244 C C . LEU A 1 163 ? 7.962 -4.084 6.487 1.00 94.06 163 LEU A C 1
ATOM 1246 O O . LEU A 1 163 ? 8.023 -4.496 5.329 1.00 94.06 163 LEU A O 1
ATOM 1250 N N . LEU A 1 164 ? 7.782 -2.789 6.768 1.00 93.31 164 LEU A N 1
ATOM 1251 C CA . LEU A 1 164 ? 7.673 -1.768 5.722 1.00 93.31 164 LEU A CA 1
ATOM 1252 C C . LEU A 1 164 ? 8.979 -1.617 4.934 1.00 93.31 164 LEU A C 1
ATOM 1254 O O . LEU A 1 164 ? 8.921 -1.549 3.711 1.00 93.31 164 LEU A O 1
ATOM 1258 N N . ASP A 1 165 ? 10.137 -1.671 5.598 1.00 92.69 165 ASP A N 1
ATOM 1259 C CA . ASP A 1 165 ? 11.442 -1.652 4.927 1.00 92.69 165 ASP A CA 1
ATOM 1260 C C . ASP A 1 165 ? 11.591 -2.854 3.969 1.00 92.69 165 ASP A C 1
ATOM 1262 O O . ASP A 1 165 ? 12.039 -2.700 2.832 1.00 92.69 165 ASP A O 1
ATOM 1266 N N . ARG A 1 166 ? 11.159 -4.056 4.385 1.00 92.06 166 ARG A N 1
ATOM 1267 C CA . ARG A 1 166 ? 11.148 -5.254 3.520 1.00 92.06 166 ARG A CA 1
ATOM 1268 C C . ARG A 1 166 ? 10.212 -5.104 2.324 1.00 92.06 166 ARG A C 1
ATOM 1270 O O . ARG A 1 166 ? 10.576 -5.502 1.215 1.00 92.06 166 ARG A O 1
ATOM 1277 N N . CYS A 1 167 ? 9.034 -4.516 2.533 1.00 92.12 167 CYS A N 1
ATOM 1278 C CA . CYS A 1 167 ? 8.118 -4.206 1.440 1.00 92.12 167 CYS A CA 1
ATOM 1279 C C . CYS A 1 167 ? 8.773 -3.238 0.449 1.00 92.12 167 CYS A C 1
ATOM 1281 O O . CYS A 1 167 ? 8.768 -3.499 -0.750 1.00 92.12 167 CYS A O 1
ATOM 1283 N N . ASP A 1 168 ? 9.379 -2.155 0.937 1.00 91.19 168 ASP A N 1
ATOM 1284 C CA . ASP A 1 168 ? 10.015 -1.137 0.100 1.00 91.19 168 ASP A CA 1
ATOM 1285 C C . ASP A 1 168 ? 11.191 -1.729 -0.716 1.00 91.19 168 ASP A C 1
ATOM 1287 O O . ASP A 1 168 ? 11.336 -1.419 -1.902 1.00 91.19 168 ASP A O 1
ATOM 1291 N N . LEU A 1 169 ? 11.959 -2.678 -0.161 1.00 91.25 169 LEU A N 1
ATOM 1292 C CA . LEU A 1 169 ? 12.976 -3.435 -0.911 1.00 91.25 169 LEU A CA 1
ATOM 1293 C C . LEU A 1 169 ? 12.377 -4.260 -2.062 1.00 91.25 169 LEU A C 1
ATOM 1295 O O . LEU A 1 169 ? 12.885 -4.216 -3.184 1.00 91.25 169 LEU A O 1
ATOM 1299 N N . ALA A 1 170 ? 11.283 -4.984 -1.829 1.00 88.44 170 ALA A N 1
ATOM 1300 C CA . ALA A 1 170 ? 10.626 -5.754 -2.888 1.00 88.44 170 ALA A CA 1
ATOM 1301 C C . ALA A 1 170 ? 10.032 -4.844 -3.982 1.00 88.44 170 ALA A C 1
ATOM 1303 O O . ALA A 1 170 ? 10.121 -5.147 -5.174 1.00 88.44 170 ALA A O 1
ATOM 1304 N N . LYS A 1 171 ? 9.460 -3.698 -3.586 1.00 84.50 171 LYS A N 1
ATOM 1305 C CA . LYS A 1 171 ? 8.817 -2.727 -4.485 1.00 84.50 171 LYS A CA 1
ATOM 1306 C C . LYS A 1 171 ? 9.808 -2.007 -5.395 1.00 84.50 171 LYS A C 1
ATOM 1308 O O . LYS A 1 171 ? 9.536 -1.850 -6.588 1.00 84.50 171 LYS A O 1
ATOM 1313 N N . PHE A 1 172 ? 10.930 -1.555 -4.830 1.00 84.94 172 PHE A N 1
ATOM 1314 C CA . PHE A 1 172 ? 11.849 -0.630 -5.498 1.00 84.94 172 PHE A CA 1
ATOM 1315 C C . PHE A 1 172 ? 13.194 -1.258 -5.867 1.00 84.94 172 PHE A C 1
ATOM 1317 O O . PHE A 1 172 ? 13.746 -0.914 -6.910 1.00 84.94 172 PHE A O 1
ATOM 1324 N N . ALA A 1 173 ? 13.706 -2.205 -5.074 1.00 84.12 173 ALA A N 1
ATOM 1325 C CA . ALA A 1 173 ? 14.993 -2.860 -5.328 1.00 84.12 173 ALA A CA 1
ATOM 1326 C C . ALA A 1 173 ? 14.869 -4.161 -6.143 1.00 84.12 173 ALA A C 1
ATOM 1328 O O . ALA A 1 173 ? 15.873 -4.833 -6.363 1.00 84.12 173 ALA A O 1
ATOM 1329 N N . ARG A 1 174 ? 13.652 -4.519 -6.595 1.00 82.94 174 ARG A N 1
ATOM 1330 C CA . ARG A 1 174 ? 13.343 -5.786 -7.294 1.00 82.94 174 ARG A CA 1
ATOM 1331 C C . ARG A 1 174 ? 13.861 -7.015 -6.539 1.00 82.94 174 ARG A C 1
ATOM 1333 O O . ARG A 1 174 ? 14.260 -8.002 -7.147 1.00 82.94 174 ARG A O 1
ATOM 1340 N N . PHE A 1 175 ? 13.883 -6.927 -5.212 1.00 84.62 175 PHE A N 1
ATOM 1341 C CA . PHE A 1 175 ? 14.324 -8.024 -4.371 1.00 84.62 175 PHE A CA 1
ATOM 1342 C C . PHE A 1 175 ? 13.255 -9.122 -4.363 1.00 84.62 175 PHE A C 1
ATOM 1344 O O . PHE A 1 175 ? 12.088 -8.850 -4.072 1.00 84.62 175 PHE A O 1
ATOM 1351 N N . GLU A 1 176 ? 13.651 -10.356 -4.669 1.00 84.81 176 GLU A N 1
ATOM 1352 C CA . GLU A 1 176 ? 12.755 -11.509 -4.666 1.00 84.81 176 GLU A CA 1
ATOM 1353 C C . GLU A 1 176 ? 12.918 -12.309 -3.376 1.00 84.81 176 GLU A C 1
ATOM 1355 O O . GLU A 1 176 ? 13.965 -12.899 -3.112 1.00 84.81 176 GLU A O 1
ATOM 1360 N N . TRP A 1 177 ? 11.867 -12.321 -2.559 1.00 81.62 177 TRP A N 1
ATOM 1361 C CA . TRP A 1 177 ? 11.826 -13.120 -1.342 1.00 81.62 177 TRP A CA 1
ATOM 1362 C C . TRP A 1 177 ? 11.264 -14.517 -1.648 1.00 81.62 177 TRP A C 1
ATOM 1364 O O . TRP A 1 177 ? 10.236 -14.622 -2.327 1.00 81.62 177 TRP A O 1
ATOM 1374 N N . PRO A 1 178 ? 11.884 -15.594 -1.136 1.00 84.50 178 PRO A N 1
ATOM 1375 C CA . PRO A 1 178 ? 11.342 -16.944 -1.233 1.00 84.50 178 PRO A CA 1
ATOM 1376 C C . PRO A 1 178 ? 9.945 -17.061 -0.609 1.00 84.50 178 PRO A C 1
ATOM 1378 O O . PRO A 1 178 ? 9.611 -16.371 0.352 1.00 84.50 178 PRO A O 1
ATOM 1381 N N . GLU A 1 179 ? 9.144 -18.017 -1.078 1.00 82.75 179 GLU A N 1
ATOM 1382 C CA . GLU A 1 179 ? 7.785 -18.229 -0.561 1.00 82.75 179 GLU A CA 1
ATOM 1383 C C . GLU A 1 179 ? 7.693 -18.450 0.973 1.00 82.75 179 GLU A C 1
ATOM 1385 O O . GLU A 1 179 ? 6.824 -17.868 1.630 1.00 82.75 179 GLU A O 1
ATOM 1390 N N . PRO A 1 180 ? 8.605 -19.207 1.621 1.00 87.12 180 PRO A N 1
ATOM 1391 C CA . PRO A 1 180 ? 8.604 -19.318 3.080 1.00 87.12 180 PRO A CA 1
ATOM 1392 C C . PRO A 1 180 ? 8.720 -17.970 3.804 1.00 87.12 180 PRO A C 1
ATOM 1394 O O . PRO A 1 180 ? 8.220 -17.829 4.921 1.00 87.12 180 PRO A O 1
ATOM 1397 N N . GLU A 1 181 ? 9.365 -16.981 3.184 1.00 88.75 181 GLU A N 1
ATOM 1398 C CA . GLU A 1 181 ? 9.505 -15.642 3.746 1.00 88.75 181 GLU A CA 1
ATOM 1399 C C . GLU A 1 181 ? 8.229 -14.817 3.607 1.00 88.75 181 GLU A C 1
ATOM 1401 O O . GLU A 1 181 ? 7.855 -14.152 4.568 1.00 88.75 181 GLU A O 1
ATOM 1406 N N . ARG A 1 182 ? 7.489 -14.938 2.496 1.00 90.31 182 ARG A N 1
ATOM 1407 C CA . ARG A 1 182 ? 6.184 -14.269 2.335 1.00 90.31 182 ARG A CA 1
ATOM 1408 C C . ARG A 1 182 ? 5.217 -14.652 3.451 1.00 90.31 182 ARG A C 1
ATOM 1410 O O . ARG A 1 182 ? 4.560 -13.793 4.036 1.00 90.31 182 ARG A O 1
ATOM 1417 N N . ARG A 1 183 ? 5.176 -15.941 3.806 1.00 91.12 183 ARG A N 1
ATOM 1418 C CA . ARG A 1 183 ? 4.353 -16.424 4.927 1.00 91.12 183 ARG A CA 1
ATOM 1419 C C . ARG A 1 183 ? 4.806 -15.845 6.269 1.00 91.12 183 ARG A C 1
ATOM 1421 O O . ARG A 1 183 ? 3.960 -15.496 7.088 1.00 91.12 183 ARG A O 1
ATOM 1428 N N . ARG A 1 184 ? 6.119 -15.727 6.495 1.00 93.31 184 ARG A N 1
ATOM 1429 C CA . ARG A 1 184 ? 6.670 -15.097 7.707 1.00 93.31 184 ARG A CA 1
ATOM 1430 C C . ARG A 1 184 ? 6.332 -13.611 7.777 1.00 93.31 184 ARG A C 1
ATOM 1432 O O . ARG A 1 184 ? 5.972 -13.137 8.847 1.00 93.31 184 ARG A O 1
ATOM 1439 N N . ASP A 1 185 ? 6.407 -12.906 6.655 1.00 94.31 185 ASP A N 1
ATOM 1440 C CA . ASP A 1 185 ? 6.104 -11.477 6.572 1.00 94.31 185 ASP A CA 1
ATOM 1441 C C . ASP A 1 185 ? 4.613 -11.201 6.825 1.00 94.31 185 ASP A C 1
ATOM 1443 O O . ASP A 1 185 ? 4.274 -10.259 7.542 1.00 94.31 185 ASP A O 1
ATOM 1447 N N . VAL A 1 186 ? 3.717 -12.064 6.333 1.00 95.06 186 VAL A N 1
ATOM 1448 C CA . VAL A 1 186 ? 2.287 -11.993 6.677 1.00 95.06 186 VAL A CA 1
AT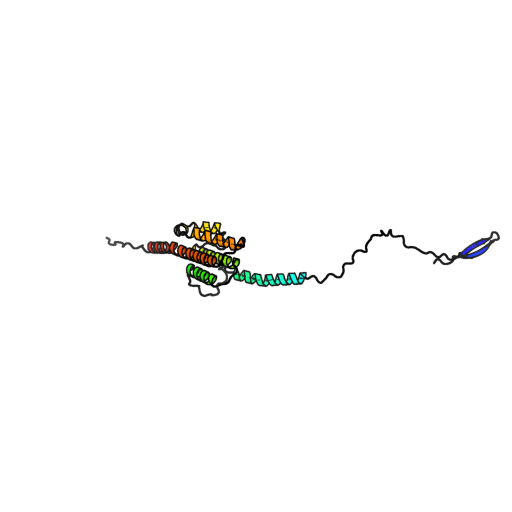OM 1449 C C . VAL A 1 186 ? 2.053 -12.284 8.156 1.00 95.06 186 VAL A C 1
ATOM 1451 O O . VAL A 1 186 ? 1.292 -11.564 8.798 1.00 95.06 186 VAL A O 1
ATOM 1454 N N . GLU A 1 187 ? 2.720 -13.282 8.742 1.00 94.75 187 GLU A N 1
ATOM 1455 C CA . GLU A 1 187 ? 2.574 -13.542 10.180 1.00 94.75 187 GLU A CA 1
ATOM 1456 C C . GLU A 1 187 ? 3.111 -12.380 11.029 1.00 94.75 187 GLU A C 1
ATOM 1458 O O . GLU A 1 187 ? 2.495 -12.005 12.025 1.00 94.75 187 GLU A O 1
ATOM 1463 N N . ALA A 1 188 ? 4.204 -11.740 10.604 1.00 93.88 188 ALA A N 1
ATOM 1464 C CA . ALA A 1 188 ? 4.701 -10.522 11.234 1.00 93.88 188 ALA A CA 1
ATOM 1465 C C . ALA A 1 188 ? 3.674 -9.379 11.144 1.00 93.88 188 ALA A C 1
ATOM 1467 O O . ALA A 1 188 ? 3.475 -8.662 12.125 1.00 93.88 188 ALA A O 1
ATOM 1468 N N . ALA A 1 189 ? 2.981 -9.237 10.009 1.00 94.56 189 ALA A N 1
ATOM 1469 C CA . ALA A 1 189 ? 1.899 -8.266 9.849 1.00 94.56 189 ALA A CA 1
ATOM 1470 C C . ALA A 1 189 ? 0.720 -8.560 10.791 1.00 94.56 189 ALA A C 1
ATOM 1472 O O . ALA A 1 189 ? 0.225 -7.650 11.457 1.00 94.56 189 ALA A O 1
ATOM 1473 N N . ARG A 1 190 ? 0.314 -9.833 10.916 1.00 94.56 190 ARG A N 1
ATOM 1474 C CA . ARG A 1 190 ? -0.725 -10.255 11.871 1.00 94.56 190 ARG A CA 1
ATOM 1475 C C . ARG A 1 190 ? -0.327 -9.927 13.305 1.00 94.56 190 ARG A C 1
ATOM 1477 O O . ARG A 1 190 ? -1.154 -9.449 14.076 1.00 94.56 190 ARG A O 1
ATOM 1484 N N . GLU A 1 191 ? 0.932 -10.151 13.667 1.00 92.00 191 GLU A N 1
ATOM 1485 C CA . GLU A 1 191 ? 1.431 -9.834 15.004 1.00 92.00 191 GLU A CA 1
ATOM 1486 C C . GLU A 1 191 ? 1.406 -8.326 15.289 1.00 92.00 191 GLU A C 1
ATOM 1488 O O . GLU A 1 191 ? 1.022 -7.921 16.387 1.00 92.00 191 GLU A O 1
ATOM 1493 N N . VAL A 1 192 ? 1.728 -7.483 14.300 1.00 90.62 192 VAL A N 1
ATOM 1494 C CA . VAL A 1 192 ? 1.570 -6.024 14.424 1.00 90.62 192 VAL A CA 1
ATOM 1495 C C . VAL A 1 192 ? 0.112 -5.661 14.720 1.00 90.62 192 VAL A C 1
ATOM 1497 O O . VAL A 1 192 ? -0.140 -4.933 15.681 1.00 90.62 192 VAL A O 1
ATOM 1500 N N . VAL A 1 193 ? -0.844 -6.213 13.963 1.00 91.19 193 VAL A N 1
ATOM 1501 C CA . VAL A 1 193 ? -2.285 -5.994 14.194 1.00 91.19 193 VAL A CA 1
ATOM 1502 C C . VAL A 1 193 ? -2.674 -6.420 15.613 1.00 91.19 193 VAL A C 1
ATOM 1504 O O . VAL A 1 193 ? -3.212 -5.623 16.379 1.00 91.19 193 VAL A O 1
ATOM 1507 N N . ARG A 1 194 ? -2.321 -7.643 16.029 1.00 89.19 194 ARG A N 1
ATOM 1508 C CA . ARG A 1 194 ? -2.654 -8.173 17.366 1.00 89.19 194 ARG A CA 1
ATOM 1509 C C . ARG A 1 194 ? -2.075 -7.331 18.508 1.00 89.19 194 ARG A C 1
ATOM 1511 O O . ARG A 1 194 ? -2.723 -7.183 19.544 1.00 89.19 194 ARG A O 1
ATOM 1518 N N . ARG A 1 195 ? -0.874 -6.770 18.349 1.00 84.75 195 ARG A N 1
ATOM 1519 C CA . ARG A 1 195 ? -0.264 -5.884 19.359 1.00 84.75 195 ARG A CA 1
ATOM 1520 C C . ARG A 1 195 ? -0.968 -4.537 19.441 1.00 84.75 195 ARG A C 1
ATOM 1522 O O . ARG A 1 195 ? -1.224 -4.053 20.541 1.00 84.75 195 ARG A O 1
ATOM 1529 N N . CYS A 1 196 ? -1.346 -3.971 18.299 1.00 81.00 196 CYS A N 1
ATOM 1530 C CA . CYS A 1 196 ? -2.092 -2.718 18.231 1.00 81.00 196 CYS A CA 1
ATOM 1531 C C . CYS A 1 196 ? -3.530 -2.826 18.777 1.00 81.00 196 CYS A C 1
ATOM 1533 O O . CYS A 1 196 ? -4.059 -1.814 19.242 1.00 81.00 196 CYS A O 1
ATOM 1535 N N . VAL A 1 197 ? -4.126 -4.027 18.790 1.00 75.12 197 VAL A N 1
ATOM 1536 C CA . VAL A 1 197 ? -5.417 -4.330 19.451 1.00 75.12 197 VAL A CA 1
ATOM 1537 C C . VAL A 1 197 ? -5.327 -4.266 20.979 1.00 75.12 197 VAL A C 1
ATOM 1539 O O . VAL A 1 197 ? -6.291 -3.889 21.638 1.00 75.12 197 VAL A O 1
ATOM 1542 N N . ARG A 1 198 ? -4.192 -4.656 21.574 1.00 59.72 198 ARG A N 1
ATOM 1543 C CA . ARG A 1 198 ? -4.051 -4.776 23.041 1.00 59.72 198 ARG A CA 1
ATOM 1544 C C . ARG A 1 198 ? -3.768 -3.447 23.746 1.00 59.72 198 ARG A C 1
ATOM 1546 O O . ARG A 1 198 ? -4.184 -3.270 24.884 1.00 59.72 198 ARG A O 1
ATOM 1553 N N . ALA A 1 199 ? -3.104 -2.517 23.069 1.00 57.00 199 ALA A N 1
ATOM 1554 C CA . ALA A 1 199 ? -2.788 -1.179 23.572 1.00 57.00 199 ALA A CA 1
ATOM 1555 C C . ALA A 1 199 ? -3.977 -0.240 23.945 1.00 57.00 199 ALA A C 1
ATOM 1557 O O . ALA A 1 199 ? -3.782 0.579 24.838 1.00 57.00 199 ALA A O 1
ATOM 1558 N N . PRO A 1 200 ? -5.190 -0.287 23.342 1.00 53.84 200 PRO A N 1
ATOM 1559 C CA . PRO A 1 200 ? -6.161 0.817 23.463 1.00 53.84 200 PRO A CA 1
ATOM 1560 C C . PRO A 1 200 ? -7.445 0.483 24.238 1.00 53.84 200 PRO A C 1
ATOM 1562 O O . PRO A 1 200 ? -8.037 1.378 24.841 1.00 53.84 200 PRO A O 1
ATOM 1565 N N . LEU A 1 201 ? -7.869 -0.789 24.278 1.00 49.19 201 LEU A N 1
ATOM 1566 C CA . LEU A 1 201 ? -9.091 -1.208 24.977 1.00 49.19 201 LEU A CA 1
ATOM 1567 C C . LEU A 1 201 ? -9.012 -0.902 26.480 1.00 49.19 201 LEU A C 1
ATOM 1569 O O . LEU A 1 201 ? -10.016 -0.561 27.096 1.00 49.19 201 LEU A O 1
ATOM 1573 N N . ALA A 1 202 ? -7.811 -0.930 27.065 1.00 44.16 202 ALA A N 1
ATOM 1574 C CA . ALA A 1 202 ? -7.606 -0.608 28.474 1.00 44.16 202 ALA A CA 1
ATOM 1575 C C . ALA A 1 202 ? -7.922 0.864 28.812 1.00 44.16 202 ALA A C 1
ATOM 1577 O O . ALA A 1 202 ? -8.402 1.151 29.909 1.00 44.16 202 ALA A O 1
ATOM 1578 N N . GLN A 1 203 ? -7.699 1.803 27.884 1.00 44.50 203 GLN A N 1
ATOM 1579 C CA . GLN A 1 203 ? -7.915 3.230 28.137 1.00 44.50 203 GLN A CA 1
ATOM 1580 C C . GLN A 1 203 ? -9.310 3.717 27.761 1.00 44.50 203 GLN A C 1
ATOM 1582 O O . GLN A 1 203 ? -9.840 4.559 28.479 1.00 44.50 203 GLN A O 1
ATOM 1587 N N . GLU A 1 204 ? -9.938 3.193 26.704 1.00 51.41 204 GLU A N 1
ATOM 1588 C CA . GLU A 1 204 ? -11.351 3.498 26.435 1.00 51.41 204 GLU A CA 1
ATOM 1589 C C . GLU A 1 204 ? -12.246 2.943 27.548 1.00 51.41 204 GLU A C 1
ATOM 1591 O O . GLU A 1 204 ? -13.129 3.654 28.025 1.00 51.41 204 GLU A O 1
ATOM 1596 N N . MET A 1 205 ? -11.945 1.744 28.068 1.00 46.88 205 MET A N 1
ATOM 1597 C CA . MET A 1 205 ? -12.619 1.204 29.253 1.00 46.88 205 MET A CA 1
ATOM 1598 C C . MET A 1 205 ? -12.311 2.011 30.524 1.00 46.88 205 MET A C 1
ATOM 1600 O O . MET A 1 205 ? -13.214 2.230 31.324 1.00 46.88 205 MET A O 1
ATOM 1604 N N . SER A 1 206 ? -11.081 2.508 30.706 1.00 49.00 206 SER A N 1
ATOM 1605 C CA . SER A 1 206 ? -10.710 3.355 31.856 1.00 49.00 206 SER A CA 1
ATOM 1606 C C . SER A 1 206 ? -11.351 4.753 31.801 1.00 49.00 206 SER A C 1
ATOM 1608 O O . SER A 1 206 ? -11.903 5.222 32.796 1.00 49.00 206 SER A O 1
ATOM 1610 N N . LYS A 1 207 ? -11.381 5.402 30.627 1.00 50.91 207 LYS A N 1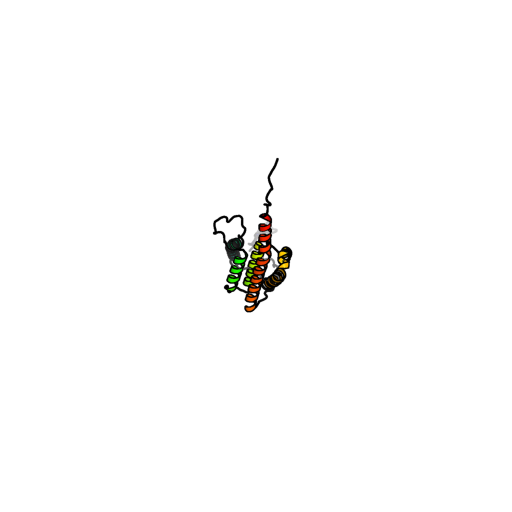
ATOM 1611 C CA . LYS A 1 207 ? -12.088 6.678 30.415 1.00 50.91 207 LYS A CA 1
ATOM 1612 C C . LYS A 1 207 ? -13.600 6.519 30.555 1.00 50.91 207 LYS A C 1
ATOM 1614 O O . LYS A 1 207 ? -14.226 7.366 31.187 1.00 50.91 207 LYS A O 1
ATOM 1619 N N . ALA A 1 208 ? -14.185 5.447 30.017 1.00 51.78 208 ALA A N 1
ATOM 1620 C CA . ALA A 1 208 ? -15.612 5.163 30.164 1.00 51.78 208 ALA A CA 1
ATOM 1621 C C . ALA A 1 208 ? -15.992 4.823 31.619 1.00 51.78 208 ALA A C 1
ATOM 1623 O O . ALA A 1 208 ? -17.033 5.271 32.097 1.00 51.78 208 ALA A O 1
ATOM 1624 N N . ALA A 1 209 ? -15.137 4.101 32.352 1.00 52.03 209 ALA A N 1
ATOM 1625 C CA . ALA A 1 209 ? -15.343 3.806 33.770 1.00 52.03 209 ALA A CA 1
ATOM 1626 C C . ALA A 1 209 ? -15.183 5.051 34.664 1.00 52.03 209 ALA A C 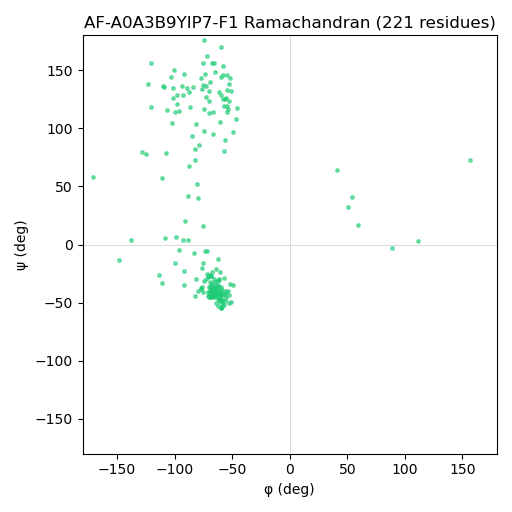1
ATOM 1628 O O . ALA A 1 209 ? -15.947 5.223 35.610 1.00 52.03 209 ALA A O 1
ATOM 1629 N N . GLY A 1 210 ? -14.245 5.950 34.345 1.00 50.00 210 GLY A N 1
ATOM 1630 C CA . GLY A 1 210 ? -14.056 7.216 35.062 1.00 50.00 210 GLY A CA 1
ATOM 1631 C C . GLY A 1 210 ? -15.148 8.258 34.790 1.00 50.00 210 GLY A C 1
ATOM 1632 O O . GLY A 1 210 ? -15.466 9.053 35.669 1.00 50.00 210 GLY A O 1
ATOM 1633 N N . ALA A 1 211 ? -15.762 8.237 33.603 1.00 57.53 211 ALA A N 1
ATOM 1634 C CA . ALA A 1 211 ? -16.841 9.156 33.238 1.00 57.53 211 ALA A CA 1
ATOM 1635 C C . ALA A 1 211 ? -18.200 8.811 33.879 1.00 57.53 211 ALA A C 1
ATOM 1637 O O . ALA A 1 211 ? -19.059 9.682 33.971 1.00 57.53 211 ALA A O 1
ATOM 1638 N N . ASN A 1 212 ? -18.402 7.568 34.336 1.00 51.50 212 ASN A N 1
ATOM 1639 C CA . ASN A 1 212 ? -19.688 7.100 34.867 1.00 51.50 212 ASN A CA 1
ATOM 1640 C C . ASN A 1 212 ? -19.784 7.119 36.411 1.00 51.50 212 ASN A C 1
ATOM 1642 O O . ASN A 1 212 ? -20.772 6.650 36.974 1.00 51.50 212 ASN A O 1
ATOM 1646 N N . TRP A 1 213 ? -18.786 7.664 37.122 1.00 49.78 213 TRP A N 1
ATOM 1647 C CA . TRP A 1 213 ? -18.828 7.838 38.581 1.00 49.78 213 TRP A CA 1
ATOM 1648 C C . TRP A 1 213 ? -19.018 9.311 38.967 1.00 49.78 213 TRP A C 1
ATOM 1650 O O . TRP A 1 213 ? -18.088 10.008 39.358 1.00 49.78 213 TRP A O 1
ATOM 1660 N N . THR A 1 214 ? -20.259 9.794 38.882 1.00 53.09 214 THR A N 1
ATOM 1661 C CA . THR A 1 214 ? -20.691 11.061 39.497 1.00 53.09 214 THR A CA 1
ATOM 1662 C C . THR A 1 214 ? -21.937 10.808 40.339 1.00 53.09 214 THR A C 1
ATOM 1664 O O . THR A 1 214 ? -23.063 11.037 39.903 1.00 53.09 214 THR A O 1
ATOM 1667 N N . GLY A 1 215 ? -21.754 10.277 41.547 1.00 47.75 215 GLY A N 1
ATOM 1668 C CA . GLY A 1 215 ? -22.885 9.942 42.412 1.00 47.75 215 GLY A CA 1
ATOM 1669 C C . GLY A 1 215 ? -22.488 9.556 43.831 1.00 47.75 215 GLY A C 1
ATOM 1670 O O . GLY A 1 215 ? -22.800 8.457 44.272 1.00 47.75 215 GLY A O 1
ATOM 1671 N N . GLY A 1 216 ? -21.799 10.443 44.554 1.00 50.97 216 GLY A N 1
ATOM 1672 C CA . GLY A 1 216 ? -21.751 10.363 46.019 1.00 50.97 216 GLY A CA 1
ATOM 1673 C C . GLY A 1 216 ? -23.087 10.843 46.617 1.00 50.97 216 GLY A C 1
ATOM 1674 O O . GLY A 1 216 ? -23.624 11.844 46.131 1.00 50.97 216 GLY A O 1
ATOM 1675 N N . PRO A 1 217 ? -23.658 10.169 47.634 1.00 51.19 217 PRO A N 1
ATOM 1676 C CA . PRO A 1 217 ? -24.989 10.494 48.138 1.00 51.19 217 PRO A CA 1
ATOM 1677 C C . PRO A 1 217 ? -24.976 11.841 48.870 1.00 51.19 217 PRO A C 1
ATOM 1679 O O . PRO A 1 217 ? -24.230 12.040 49.830 1.00 51.19 217 PRO A O 1
ATOM 1682 N N . LYS A 1 218 ? -25.822 12.777 48.419 1.00 53.06 218 LYS A N 1
ATOM 1683 C CA . LYS A 1 218 ? -26.078 14.034 49.129 1.00 53.06 218 LYS A CA 1
ATOM 1684 C C . LYS A 1 218 ? -26.865 13.731 50.403 1.00 53.06 218 LYS A C 1
ATOM 1686 O O . LYS A 1 218 ? -28.023 13.329 50.326 1.00 53.06 218 LYS A O 1
ATOM 1691 N N . GLN A 1 219 ? -26.244 13.944 51.561 1.00 51.47 219 GLN A N 1
ATOM 1692 C CA . GLN A 1 219 ? -26.961 14.014 52.831 1.00 51.47 219 GLN A CA 1
ATOM 1693 C C . GLN A 1 219 ? -27.845 15.266 52.815 1.00 51.47 219 GLN A C 1
ATOM 1695 O O . GLN A 1 219 ? -27.345 16.387 52.728 1.00 51.47 219 GLN A O 1
ATOM 1700 N N . GLY A 1 220 ? -29.159 15.058 52.822 1.00 49.84 220 GLY A N 1
ATOM 1701 C CA . GLY A 1 220 ? -30.160 16.100 53.015 1.00 49.84 220 GLY A CA 1
ATOM 1702 C C . GLY A 1 220 ? -30.715 16.046 54.435 1.00 49.84 220 GLY A C 1
ATOM 1703 O O . GLY A 1 220 ? -30.892 14.958 54.979 1.00 49.84 220 GLY A O 1
ATOM 1704 N N . GLY A 1 221 ? -31.014 17.214 55.004 1.00 46.44 221 GLY A N 1
ATOM 1705 C CA . GLY A 1 221 ? -31.788 17.319 56.241 1.00 46.44 221 GLY A CA 1
ATOM 1706 C C . GLY A 1 221 ? -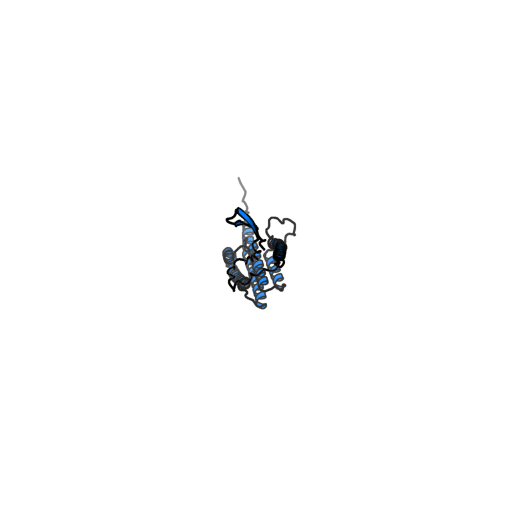31.547 18.610 57.020 1.00 46.44 221 GLY A C 1
ATOM 1707 O O . GLY A 1 221 ? -30.889 18.582 58.050 1.00 46.44 221 GLY A O 1
ATOM 1708 N N . THR A 1 222 ? -32.067 19.727 56.511 1.00 41.53 222 THR A N 1
ATOM 1709 C CA . THR A 1 222 ? -32.428 20.941 57.276 1.00 41.53 222 THR A CA 1
ATOM 1710 C C . THR A 1 222 ? -33.726 20.707 58.077 1.00 41.53 222 THR A C 1
ATOM 1712 O O . THR A 1 222 ? -34.369 19.677 57.848 1.00 41.53 222 THR A O 1
ATOM 1715 N N . PRO A 1 223 ? -34.214 21.653 58.910 1.00 63.97 223 PRO A N 1
ATOM 1716 C CA . PRO A 1 223 ? -33.682 22.981 59.258 1.00 63.97 223 PRO A CA 1
ATOM 1717 C C . PRO A 1 223 ? -33.260 23.163 60.724 1.00 63.97 223 PRO A C 1
ATOM 1719 O O . PRO A 1 223 ? -33.732 22.407 61.599 1.00 63.97 223 PRO A O 1
#